Protein AF-0000000085033365 (afdb_homodimer)

Radius of gyration: 19.18 Å; Cα contacts (8 Å, |Δi|>4): 500; chains: 2; bounding box: 42×56×44 Å

pLDDT: mean 98.03, std 1.56, range [86.94, 98.94]

InterPro domains:
  IPR002716 PIN domain [PF01850] (2-136)
  IPR022907 VapC family [MF_00265] (2-142)
  IPR029060 PIN-like domain superfamily [SSF88723] (1-142)

Foldseek 3Di:
DEEEALQQLLLCLFPDPNVVVSVVQLVCLVVVNAAYEYEPVSLVVSLVVLQVCQVVVRHPDHSVVSSVVSVVSQVVSVVVVRYYYQYPDDQLQVQLVVLCVVVVDDSSLSSSLSSCVVVVHQEYEEQDPVSCVSSVVVVHHYDHD/DEEEALQQLLLCLFPDPNVVVSVVQLVCLVVVNAAYEYEPVSLVVSLVVLQVCQVVVRHPDHSVVSSVVSVVSQVVSVVVVRYYYQYPDDQLQVQLVVLCVVVVDDSSLSSSLSSCVVVVHQEYEECDPVSCVSSVVVVHHYDHD

Nearest PDB structures (foldseek):
  7vwo-assembly3_I  TM=7.834E-01  e=1.488E-05  Mycobacterium tuberculosis H37Rv
  8wmm-assembly1_G  TM=7.104E-01  e=4.258E-04  Chryseobacterium
  7by2-assembly1_B-2  TM=7.412E-01  e=2.020E-03  Klebsiella pneumoniae
  7fgq-assembly1_A-2  TM=2.843E-01  e=2.033E-01  Brugia malayi
  7vwo-assembly3_I  TM=7.839E-01  e=1.224E-05  Mycobacterium tuberculosis H37Rv

Solvent-accessible surface area (backbone atoms only — not comparable to full-atom values): 14591 Å² total; per-residue (Å²): 78,38,24,35,38,38,66,35,52,42,26,63,76,37,89,53,88,45,14,70,60,40,44,51,52,53,50,32,19,74,70,66,76,35,37,39,31,33,41,54,65,34,54,37,43,28,41,25,49,41,38,54,35,29,77,70,64,61,39,94,54,54,34,69,58,51,41,50,52,49,55,50,50,53,52,50,34,35,74,70,68,22,34,47,72,40,67,71,43,71,70,37,46,54,47,10,42,51,43,10,67,72,68,71,31,56,27,75,59,19,38,49,47,26,46,32,58,72,68,62,40,62,30,41,31,28,57,47,69,69,56,41,54,57,34,43,75,74,72,42,48,62,44,82,72,76,37,24,35,36,39,66,34,53,41,25,64,77,36,89,51,91,45,15,70,61,40,44,50,51,52,51,33,20,73,71,65,78,36,37,40,29,34,41,54,65,33,55,36,44,30,42,26,51,42,37,53,35,27,77,70,64,62,39,95,55,54,34,69,58,50,42,50,52,48,56,50,50,52,51,52,34,34,74,71,69,24,33,45,71,40,67,72,45,71,70,38,45,52,46,11,44,50,43,11,69,73,68,71,30,56,27,74,61,19,36,51,45,26,44,32,58,72,69,62,40,63,30,41,32,27,57,46,67,68,58,40,54,55,33,41,75,72,71,42,48,61,45,82,70

Structure (mmCIF, N/CA/C/O backbone):
data_AF-0000000085033365-model_v1
#
loop_
_entity.id
_entity.type
_entity.pdbx_description
1 polymer 'Ribonuclease VapC'
#
loop_
_atom_site.group_PDB
_atom_site.id
_atom_site.type_symbol
_atom_site.label_atom_id
_atom_site.label_alt_id
_atom_site.label_comp_id
_atom_site.label_asym_id
_atom_site.label_entity_id
_atom_site.label_seq_id
_atom_site.pdbx_PDB_ins_code
_atom_site.Cartn_x
_atom_site.Cartn_y
_atom_site.Cartn_z
_atom_site.occupancy
_atom_site.B_iso_or_equiv
_atom_site.auth_seq_id
_atom_site.auth_comp_id
_atom_site.auth_asym_id
_atom_site.auth_atom_id
_atom_site.pdbx_PDB_model_num
ATOM 1 N N . MET A 1 1 ? 13.625 -19.5 -2.182 1 97.19 1 MET A N 1
ATOM 2 C CA . MET A 1 1 ? 12.383 -18.766 -2.025 1 97.19 1 MET A CA 1
ATOM 3 C C . MET A 1 1 ? 12.18 -17.781 -3.176 1 97.19 1 MET A C 1
ATOM 5 O O . MET A 1 1 ? 13.125 -17.094 -3.578 1 97.19 1 MET A O 1
ATOM 9 N N . ILE A 1 2 ? 11.016 -17.844 -3.725 1 98.69 2 ILE A N 1
ATOM 10 C CA . ILE A 1 2 ? 10.664 -16.984 -4.859 1 98.69 2 ILE A CA 1
ATOM 11 C C . ILE A 1 2 ? 9.742 -15.859 -4.395 1 98.69 2 ILE A C 1
ATOM 13 O O . ILE A 1 2 ? 8.82 -16.094 -3.607 1 98.69 2 ILE A O 1
ATOM 17 N N . TYR A 1 3 ? 10.039 -14.703 -4.863 1 98.94 3 TYR A N 1
ATOM 18 C CA . TYR A 1 3 ? 9.203 -13.555 -4.527 1 98.94 3 TYR A CA 1
ATOM 19 C C . TYR A 1 3 ? 8.391 -13.109 -5.734 1 98.94 3 TYR A C 1
ATOM 21 O O . TYR A 1 3 ? 8.93 -12.906 -6.82 1 98.94 3 TYR A O 1
ATOM 29 N N . LEU A 1 4 ? 7.105 -12.969 -5.562 1 98.94 4 LEU A N 1
ATOM 30 C CA . LEU A 1 4 ? 6.195 -12.484 -6.59 1 98.94 4 LEU A CA 1
ATOM 31 C C . LEU A 1 4 ? 5.738 -11.055 -6.285 1 98.94 4 LEU A C 1
ATOM 33 O O . LEU A 1 4 ? 5.109 -10.812 -5.258 1 98.94 4 LEU A O 1
ATOM 37 N N . ASP A 1 5 ? 6.051 -10.125 -7.191 1 98.81 5 ASP A N 1
ATOM 38 C CA . ASP A 1 5 ? 5.387 -8.836 -7.031 1 98.81 5 ASP A CA 1
ATOM 39 C C . ASP A 1 5 ? 3.92 -8.914 -7.441 1 98.81 5 ASP A C 1
ATOM 41 O O . ASP A 1 5 ? 3.41 -10 -7.73 1 98.81 5 ASP A O 1
ATOM 45 N N . THR A 1 6 ? 3.195 -7.852 -7.445 1 98.75 6 THR A N 1
ATOM 46 C CA . THR A 1 6 ? 1.759 -7.848 -7.703 1 98.75 6 THR A CA 1
ATOM 47 C C . THR A 1 6 ? 1.46 -8.359 -9.109 1 98.75 6 THR A C 1
ATOM 49 O O . THR A 1 6 ? 0.55 -9.164 -9.305 1 98.75 6 THR A O 1
ATOM 52 N N . SER A 1 7 ? 2.26 -7.848 -10.078 1 98.38 7 SER A N 1
ATOM 53 C CA . SER A 1 7 ? 2.004 -8.211 -11.469 1 98.38 7 SER A CA 1
ATOM 54 C C . SER A 1 7 ? 2.156 -9.711 -11.6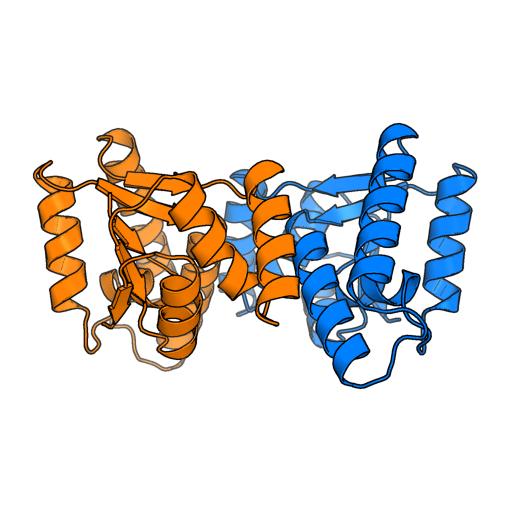95 1 98.38 7 SER A C 1
ATOM 56 O O . SER A 1 7 ? 1.417 -10.305 -12.477 1 98.38 7 SER A O 1
ATOM 58 N N . ALA A 1 8 ? 3.135 -10.32 -11.031 1 98.75 8 ALA A N 1
ATOM 59 C CA . ALA A 1 8 ? 3.324 -11.766 -11.125 1 98.75 8 ALA A CA 1
ATOM 60 C C . ALA A 1 8 ? 2.232 -12.516 -10.367 1 98.75 8 ALA A C 1
ATOM 62 O O . ALA A 1 8 ? 1.684 -13.5 -10.867 1 98.75 8 ALA A O 1
ATOM 63 N N . LEU A 1 9 ? 1.904 -12.086 -9.188 1 98.88 9 LEU A N 1
ATOM 64 C CA . LEU A 1 9 ? 0.904 -12.75 -8.359 1 98.88 9 LEU A CA 1
ATOM 65 C C . LEU A 1 9 ? -0.444 -12.805 -9.07 1 98.88 9 LEU A C 1
ATOM 67 O O . LEU A 1 9 ? -1.118 -13.836 -9.047 1 98.88 9 LEU A O 1
ATOM 71 N N . VAL A 1 10 ? -0.86 -11.727 -9.711 1 98.44 10 VAL A N 1
ATOM 72 C CA . VAL A 1 10 ? -2.156 -11.594 -10.367 1 98.44 10 VAL A CA 1
ATOM 73 C C . VAL A 1 10 ? -2.283 -12.633 -11.477 1 98.44 10 VAL A C 1
ATOM 75 O O . VAL A 1 10 ? -3.375 -13.148 -11.734 1 98.44 10 VAL A O 1
ATOM 78 N N . LYS A 1 11 ? -1.162 -13.047 -12.078 1 97.88 11 LYS A N 1
ATOM 79 C CA . LYS A 1 11 ? -1.164 -13.984 -13.203 1 97.88 11 LYS A CA 1
ATOM 80 C C . LYS A 1 11 ? -1.652 -15.367 -12.758 1 97.88 11 LYS A C 1
ATOM 82 O O . LYS A 1 11 ? -2.043 -16.188 -13.594 1 97.88 11 L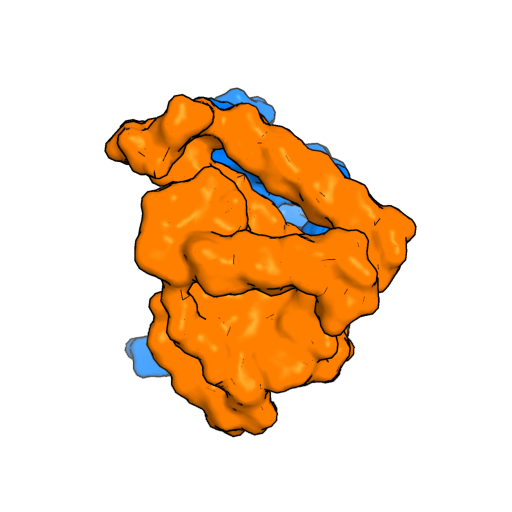YS A O 1
ATOM 87 N N . ARG A 1 12 ? -1.603 -15.625 -11.484 1 98.19 12 ARG A N 1
ATOM 88 C CA . ARG A 1 12 ? -2.125 -16.891 -10.953 1 98.19 12 ARG A CA 1
ATOM 89 C C . ARG A 1 12 ? -3.639 -16.969 -11.125 1 98.19 12 ARG A C 1
ATOM 91 O O . ARG A 1 12 ? -4.195 -18.047 -11.266 1 98.19 12 ARG A O 1
ATOM 98 N N . TYR A 1 13 ? -4.281 -15.773 -11.242 1 97.38 13 TYR A N 1
ATOM 99 C CA . TYR A 1 13 ? -5.734 -15.742 -11.133 1 97.38 13 TYR A CA 1
ATOM 100 C C . TYR A 1 13 ? -6.371 -15.141 -12.375 1 97.38 13 TYR A C 1
ATOM 102 O O . TYR A 1 13 ? -7.59 -14.961 -12.438 1 97.38 13 TYR A O 1
ATOM 110 N N . VAL A 1 14 ? -5.617 -14.773 -13.328 1 95.44 14 VAL A N 1
ATOM 111 C CA . VAL A 1 14 ? -6.066 -14.273 -14.625 1 95.44 14 VAL A CA 1
ATOM 112 C C . VAL A 1 14 ? -5.277 -14.961 -15.742 1 95.44 14 VAL A C 1
ATOM 114 O O . VAL A 1 14 ? -4.074 -15.18 -15.609 1 95.44 14 VAL A O 1
ATOM 117 N N . GLU A 1 15 ? -5.906 -15.242 -16.844 1 94.56 15 GLU A N 1
ATOM 118 C CA . GLU A 1 15 ? -5.207 -15.812 -18 1 94.56 15 GLU A CA 1
ATOM 119 C C . GLU A 1 15 ? -4.574 -14.719 -18.859 1 94.56 15 GLU A C 1
ATOM 121 O O . GLU A 1 15 ? -5.281 -13.945 -19.516 1 94.56 15 GLU A O 1
ATOM 126 N N . GLU A 1 16 ? -3.34 -14.664 -18.844 1 95.75 16 GLU A N 1
ATOM 127 C CA . GLU A 1 16 ? -2.549 -13.719 -19.625 1 95.75 16 GLU A CA 1
ATOM 128 C C . GLU A 1 16 ? -1.128 -14.234 -19.844 1 95.75 16 GLU A C 1
ATOM 130 O O . GLU A 1 16 ? -0.756 -15.281 -19.312 1 95.75 16 GLU A O 1
ATOM 135 N N . PRO A 1 17 ? -0.375 -13.664 -20.75 1 96.69 17 PRO A N 1
ATOM 136 C CA . PRO A 1 17 ? 1.003 -14.125 -20.938 1 96.69 17 PRO A CA 1
ATOM 137 C C . PRO A 1 17 ? 1.774 -14.227 -19.625 1 96.69 17 PRO A C 1
ATOM 139 O O . PRO A 1 17 ? 1.787 -13.273 -18.828 1 96.69 17 PRO A O 1
ATOM 142 N N . GLY A 1 18 ? 2.383 -15.32 -19.281 1 97.56 18 GLY A N 1
ATOM 143 C CA . GLY A 1 18 ? 3.135 -15.57 -18.062 1 97.56 18 GLY A CA 1
ATOM 144 C C . GLY A 1 18 ? 2.359 -16.359 -17.031 1 97.56 18 GLY A C 1
ATOM 145 O O . GLY A 1 18 ? 2.93 -16.828 -16.047 1 97.56 18 GLY A O 1
ATOM 146 N N . SER A 1 19 ? 1.069 -16.547 -17.234 1 97.75 19 SER A N 1
ATOM 147 C CA . SER A 1 19 ? 0.226 -17.266 -16.281 1 97.75 19 SER A CA 1
ATOM 148 C C . SER A 1 19 ? 0.676 -18.703 -16.109 1 97.75 19 SER A C 1
ATOM 150 O O . SER A 1 19 ? 0.689 -19.234 -14.992 1 97.75 19 SER A O 1
ATOM 152 N N . ALA A 1 20 ? 1.06 -19.375 -17.203 1 98 20 ALA A N 1
ATOM 153 C CA . ALA A 1 20 ? 1.493 -20.766 -17.141 1 98 20 ALA A CA 1
ATOM 154 C C . ALA A 1 20 ? 2.729 -20.922 -16.266 1 98 20 ALA A C 1
ATOM 156 O O . ALA A 1 20 ? 2.861 -21.906 -15.539 1 98 20 ALA A O 1
ATOM 157 N N . GLU A 1 21 ? 3.58 -19.938 -16.375 1 98.12 21 GLU A N 1
ATOM 158 C CA . GLU A 1 21 ? 4.789 -19.953 -15.562 1 98.12 21 GLU A CA 1
ATOM 159 C C . GLU A 1 21 ? 4.457 -19.812 -14.078 1 98.12 21 GLU A C 1
ATOM 161 O O . GLU A 1 21 ? 5.012 -20.531 -13.242 1 98.12 21 GLU A O 1
ATOM 166 N N . VAL A 1 22 ? 3.582 -18.953 -13.75 1 98.69 22 VAL A N 1
ATOM 167 C CA . VAL A 1 22 ? 3.193 -18.734 -12.359 1 98.69 22 VAL A CA 1
ATOM 168 C C . VAL A 1 22 ? 2.441 -19.953 -11.836 1 98.69 22 VAL A C 1
ATOM 170 O O . VAL A 1 22 ? 2.623 -20.344 -10.688 1 98.69 22 VAL A O 1
ATOM 173 N N . ASP A 1 23 ? 1.633 -20.547 -12.711 1 98.62 23 ASP A N 1
ATOM 174 C CA . ASP A 1 23 ? 0.931 -21.766 -12.32 1 98.62 23 ASP A CA 1
ATOM 175 C C . ASP A 1 23 ? 1.914 -22.859 -11.914 1 98.62 23 ASP A C 1
ATOM 177 O O . ASP A 1 23 ? 1.694 -23.562 -10.922 1 98.62 23 ASP A O 1
ATOM 181 N N . LYS A 1 24 ? 2.938 -22.984 -12.664 1 98.62 24 LYS A N 1
ATOM 182 C CA . LYS A 1 24 ? 3.949 -23.984 -12.352 1 98.62 24 LYS A CA 1
ATOM 183 C C . LYS A 1 24 ? 4.602 -23.703 -11 1 98.62 24 LYS A C 1
ATOM 185 O O . LYS A 1 24 ? 4.93 -24.641 -10.266 1 98.62 24 LYS A O 1
ATOM 190 N N . LEU A 1 25 ? 4.875 -22.422 -10.695 1 98.75 25 LEU A N 1
ATOM 191 C CA . LEU A 1 25 ? 5.449 -22.047 -9.406 1 98.75 25 LEU A CA 1
ATOM 192 C C . LEU A 1 25 ? 4.531 -22.469 -8.266 1 98.75 25 LEU A C 1
ATOM 194 O O . LEU A 1 25 ? 4.988 -23.031 -7.266 1 98.75 25 LEU A O 1
ATOM 198 N N . PHE A 1 26 ? 3.25 -22.203 -8.375 1 98.81 26 PHE A N 1
ATOM 199 C CA . PHE A 1 26 ? 2.293 -22.562 -7.332 1 98.81 26 PHE A CA 1
ATOM 200 C C . PHE A 1 26 ? 2.172 -24.078 -7.203 1 98.81 26 PHE A C 1
ATOM 202 O O . PHE A 1 26 ? 2.037 -24.609 -6.094 1 98.81 26 PHE A O 1
ATOM 209 N N . GLU A 1 27 ? 2.211 -24.75 -8.383 1 98.62 27 GLU A N 1
ATOM 210 C CA . GLU A 1 27 ? 2.215 -26.203 -8.336 1 98.62 27 GLU A CA 1
ATOM 211 C C . GLU A 1 27 ? 3.424 -26.734 -7.562 1 98.62 27 GLU A C 1
ATOM 213 O O . GLU A 1 27 ? 3.301 -27.656 -6.758 1 98.62 27 GLU A O 1
ATOM 218 N N . SER A 1 28 ? 4.512 -26.203 -7.887 1 98.56 28 SER A N 1
ATOM 219 C CA . SER A 1 28 ? 5.73 -26.578 -7.18 1 98.56 28 SER A CA 1
ATOM 220 C C . SER A 1 28 ? 5.609 -26.297 -5.684 1 98.56 28 SER A C 1
ATOM 222 O O . SER A 1 28 ? 6.113 -27.062 -4.859 1 98.56 28 SER A O 1
ATOM 224 N N . ALA A 1 29 ? 5.012 -25.172 -5.309 1 98.69 29 ALA A N 1
ATOM 225 C CA . ALA A 1 29 ? 4.793 -24.844 -3.9 1 98.69 29 ALA A CA 1
ATOM 226 C C . ALA A 1 29 ? 3.898 -25.875 -3.229 1 98.69 29 ALA A C 1
ATOM 228 O O . ALA A 1 29 ? 4.172 -26.297 -2.104 1 98.69 29 ALA A O 1
ATOM 229 N N . TYR A 1 30 ? 2.885 -26.266 -3.947 1 98.38 30 TYR A N 1
ATOM 230 C CA . TYR A 1 30 ? 1.979 -27.281 -3.404 1 98.38 30 TYR A CA 1
ATOM 231 C C . TYR A 1 30 ? 2.701 -28.609 -3.201 1 98.38 30 TYR A C 1
ATOM 233 O O . TYR A 1 30 ? 2.4 -29.344 -2.26 1 98.38 30 T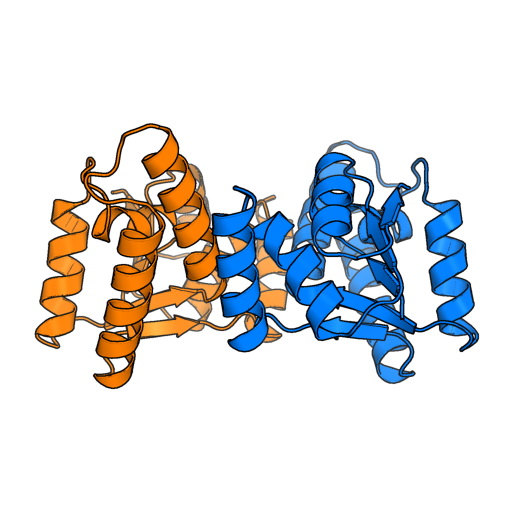YR A O 1
ATOM 241 N N . ARG A 1 31 ? 3.619 -28.859 -4.02 1 97.75 31 ARG A N 1
ATOM 242 C CA . ARG A 1 31 ? 4.363 -30.109 -3.938 1 97.75 31 ARG A CA 1
ATOM 243 C C . ARG A 1 31 ? 5.48 -30.016 -2.906 1 97.75 31 ARG A C 1
ATOM 245 O O . ARG A 1 31 ? 6.141 -31.016 -2.604 1 97.75 31 ARG A O 1
ATOM 252 N N . GLY A 1 32 ? 5.715 -28.859 -2.428 1 97.56 32 GLY A N 1
ATOM 253 C CA . GLY A 1 32 ? 6.723 -28.672 -1.399 1 97.56 32 GLY A CA 1
ATOM 254 C C . GLY A 1 32 ? 8.117 -28.453 -1.962 1 97.56 32 GLY A C 1
ATOM 255 O O . GLY A 1 32 ? 9.094 -28.406 -1.213 1 97.56 32 GLY A O 1
ATOM 256 N N . SER A 1 33 ? 8.203 -28.234 -3.236 1 97.44 33 SER A N 1
ATOM 257 C CA . SER A 1 33 ? 9.516 -28.125 -3.871 1 97.44 33 SER A CA 1
ATOM 258 C C . SER A 1 33 ? 9.922 -26.672 -4.082 1 97.44 33 SER A C 1
ATOM 260 O O . SER A 1 33 ? 11.008 -26.391 -4.59 1 97.44 33 SER A O 1
ATOM 262 N N . ALA A 1 34 ? 9.039 -25.75 -3.734 1 97.69 34 ALA A N 1
ATOM 263 C CA . ALA A 1 34 ? 9.336 -24.328 -3.787 1 97.69 34 ALA A CA 1
ATOM 264 C C . ALA A 1 34 ? 8.617 -23.562 -2.674 1 97.69 34 ALA A C 1
ATOM 266 O O . ALA A 1 34 ? 7.551 -23.984 -2.221 1 97.69 34 ALA A O 1
ATOM 267 N N . VAL A 1 35 ? 9.234 -22.531 -2.197 1 98.62 35 VAL A N 1
ATOM 268 C CA . VAL A 1 35 ? 8.57 -21.594 -1.293 1 98.62 35 VAL A CA 1
ATOM 269 C C . VAL A 1 35 ? 8.367 -20.25 -1.993 1 98.62 35 VAL A C 1
ATOM 271 O O . VAL A 1 35 ? 9.32 -19.688 -2.537 1 98.62 35 VAL A O 1
ATOM 274 N N . LEU A 1 36 ? 7.148 -19.812 -2.033 1 98.88 36 LEU A N 1
ATOM 275 C CA . LEU A 1 36 ? 6.801 -18.531 -2.635 1 98.88 36 LEU A CA 1
ATOM 276 C C . LEU A 1 36 ? 6.621 -17.453 -1.566 1 98.88 36 LEU A C 1
ATOM 278 O O . LEU A 1 36 ? 6.453 -17.766 -0.386 1 98.88 36 LEU A O 1
ATOM 282 N N . SER A 1 37 ? 6.711 -16.219 -1.973 1 98.94 37 SER A N 1
ATOM 283 C CA . SER A 1 37 ? 6.5 -15.117 -1.048 1 98.94 37 SER A CA 1
ATOM 284 C C . SER A 1 37 ? 5.969 -13.883 -1.774 1 98.94 37 SER A C 1
ATOM 286 O O . SER A 1 37 ? 6.121 -13.766 -2.992 1 98.94 37 SER A O 1
ATOM 288 N N . THR A 1 38 ? 5.316 -13.07 -1.114 1 98.94 38 THR A N 1
ATOM 289 C CA . THR A 1 38 ? 4.867 -11.75 -1.548 1 98.94 38 THR A CA 1
ATOM 290 C C . THR A 1 38 ? 4.707 -10.82 -0.353 1 98.94 38 THR A C 1
ATOM 292 O O . THR A 1 38 ? 4.836 -11.242 0.797 1 98.94 38 THR A O 1
ATOM 295 N N . SER A 1 39 ? 4.559 -9.578 -0.604 1 98.88 39 SER A N 1
ATOM 296 C CA . SER A 1 39 ? 4.297 -8.641 0.48 1 98.88 39 SER A CA 1
ATOM 297 C C . SER A 1 39 ? 2.809 -8.578 0.812 1 98.88 39 SER A C 1
ATOM 299 O O . SER A 1 39 ? 1.963 -8.781 -0.062 1 98.88 39 SER A O 1
ATOM 301 N N . ILE A 1 40 ? 2.479 -8.266 2.051 1 98.88 40 ILE A N 1
ATOM 302 C CA . ILE A 1 40 ? 1.092 -8.07 2.457 1 98.88 40 ILE A CA 1
ATOM 303 C C . ILE A 1 40 ? 0.457 -6.969 1.607 1 98.88 40 ILE A C 1
ATOM 305 O O . ILE A 1 40 ? -0.728 -7.039 1.273 1 98.88 40 ILE A O 1
ATOM 309 N N . TYR A 1 41 ? 1.184 -5.98 1.179 1 98.88 41 TYR A N 1
ATOM 310 C CA . TYR A 1 41 ? 0.697 -4.906 0.32 1 98.88 41 TYR A CA 1
ATOM 311 C C . TYR A 1 41 ? 0.284 -5.445 -1.045 1 98.88 41 TYR A C 1
ATOM 313 O O . TYR A 1 41 ? -0.72 -5.008 -1.612 1 98.88 41 TYR A O 1
ATOM 321 N N . ASN A 1 42 ? 1.075 -6.379 -1.585 1 98.88 42 ASN A N 1
ATOM 322 C CA . ASN A 1 42 ? 0.808 -6.926 -2.91 1 98.88 42 ASN A CA 1
ATOM 323 C C . ASN A 1 42 ? -0.535 -7.648 -2.959 1 98.88 42 ASN A C 1
ATOM 325 O O . ASN A 1 42 ? -1.197 -7.668 -3.998 1 98.88 42 ASN A O 1
ATOM 329 N N . ILE A 1 43 ? -0.945 -8.195 -1.823 1 98.94 43 ILE A N 1
ATOM 330 C CA . ILE A 1 43 ? -2.219 -8.898 -1.764 1 98.94 43 ILE A CA 1
ATOM 331 C C . ILE A 1 43 ? -3.365 -7.918 -2.006 1 98.94 43 ILE A C 1
ATOM 333 O O . ILE A 1 43 ? -4.273 -8.195 -2.793 1 98.94 43 ILE A O 1
ATOM 337 N N . GLY A 1 44 ? -3.338 -6.793 -1.326 1 98.88 44 GLY A N 1
ATOM 338 C CA . GLY A 1 44 ? -4.336 -5.762 -1.562 1 98.88 44 GLY A CA 1
ATOM 339 C C . GLY A 1 44 ? -4.301 -5.215 -2.977 1 98.88 44 GLY A C 1
ATOM 340 O O . GLY A 1 44 ? -5.348 -5.035 -3.604 1 98.88 44 GLY A O 1
ATOM 341 N N . GLU A 1 45 ? -3.074 -4.98 -3.453 1 98.81 45 GLU A N 1
ATOM 342 C CA . GLU A 1 45 ? -2.928 -4.488 -4.82 1 98.81 45 GLU A CA 1
ATOM 343 C C . GLU A 1 45 ? -3.475 -5.492 -5.832 1 98.81 45 GLU A C 1
ATOM 345 O O . GLU A 1 45 ? -4.023 -5.105 -6.863 1 98.81 45 GLU A O 1
ATOM 350 N N . ALA A 1 46 ? -3.232 -6.742 -5.59 1 98.81 46 ALA A N 1
ATOM 351 C CA . ALA A 1 46 ? -3.75 -7.781 -6.477 1 98.81 46 ALA A CA 1
ATOM 352 C C . ALA A 1 46 ? -5.273 -7.77 -6.504 1 98.81 46 ALA A C 1
ATOM 354 O O . ALA A 1 46 ? -5.883 -7.961 -7.562 1 98.81 46 ALA A O 1
ATOM 355 N N . ALA A 1 47 ? -5.918 -7.484 -5.355 1 98.81 47 ALA A N 1
ATOM 356 C CA . ALA A 1 47 ? -7.375 -7.398 -5.309 1 98.81 47 ALA A CA 1
ATOM 357 C C . ALA A 1 47 ? -7.891 -6.27 -6.199 1 98.81 47 ALA A C 1
ATOM 359 O O . ALA A 1 47 ? -8.867 -6.445 -6.93 1 98.81 47 ALA A O 1
ATOM 360 N N . SER A 1 48 ? -7.238 -5.133 -6.121 1 98.62 48 SER A N 1
ATOM 361 C CA . SER A 1 48 ? -7.641 -4.004 -6.961 1 98.62 48 SER A CA 1
ATOM 362 C C . SER A 1 48 ? -7.406 -4.301 -8.438 1 98.62 48 SER A C 1
ATOM 364 O O . SER A 1 48 ? -8.195 -3.898 -9.289 1 98.62 48 SER A O 1
ATOM 366 N N . ALA A 1 49 ? -6.285 -4.949 -8.758 1 98.38 49 ALA A N 1
ATOM 367 C CA . ALA A 1 49 ? -6 -5.324 -10.141 1 98.38 49 ALA A CA 1
ATOM 368 C C . ALA A 1 49 ? -7.051 -6.293 -10.672 1 98.38 49 ALA A C 1
ATOM 370 O O . ALA A 1 49 ? -7.5 -6.164 -11.812 1 98.38 49 ALA A O 1
ATOM 371 N N . LEU A 1 50 ? -7.422 -7.223 -9.891 1 98.44 50 LEU A N 1
ATOM 372 C CA . LEU A 1 50 ? -8.43 -8.195 -10.297 1 98.44 50 LEU A CA 1
ATOM 373 C C . LEU A 1 50 ? -9.789 -7.527 -10.492 1 98.44 50 LEU A C 1
ATOM 375 O O . LEU A 1 50 ? -10.523 -7.871 -11.422 1 98.44 50 LEU A O 1
ATOM 379 N N . ASP A 1 51 ? -10.125 -6.582 -9.648 1 98.56 51 ASP A N 1
ATOM 380 C CA . ASP A 1 51 ? -11.352 -5.809 -9.812 1 98.56 51 ASP A CA 1
ATOM 381 C C . ASP A 1 51 ? -11.359 -5.066 -11.148 1 98.56 51 ASP A C 1
ATOM 383 O O . ASP A 1 51 ? -12.359 -5.082 -11.867 1 98.56 51 ASP A O 1
ATOM 387 N N . LYS A 1 52 ? -10.219 -4.414 -11.422 1 98.06 52 LYS A N 1
ATOM 388 C CA . LYS A 1 52 ? -10.086 -3.67 -12.672 1 98.06 52 LYS A CA 1
ATOM 389 C C . LYS A 1 52 ? -10.242 -4.594 -13.875 1 98.06 52 LYS A C 1
ATOM 391 O O . LYS A 1 52 ? -10.938 -4.258 -14.836 1 98.06 52 LYS A O 1
ATOM 396 N N . LYS A 1 53 ? -9.609 -5.727 -13.828 1 97.56 53 LYS A N 1
ATOM 397 C CA . LYS A 1 53 ? -9.68 -6.688 -14.922 1 97.56 53 LYS A CA 1
ATOM 398 C C . LYS A 1 53 ? -11.094 -7.23 -15.094 1 97.56 53 LYS A C 1
ATOM 400 O O . LYS A 1 53 ? -11.562 -7.438 -16.219 1 97.56 53 LYS A O 1
ATOM 405 N N . ALA A 1 54 ? -11.734 -7.465 -13.992 1 97.19 54 ALA A N 1
ATOM 406 C CA . ALA A 1 54 ? -13.117 -7.93 -14.055 1 97.19 54 ALA A CA 1
ATOM 407 C C . ALA A 1 54 ? -14.016 -6.895 -14.734 1 97.19 54 ALA A C 1
ATOM 409 O O . ALA A 1 54 ? -14.844 -7.238 -15.578 1 97.19 54 ALA A O 1
ATOM 410 N N . ARG A 1 55 ? -13.891 -5.656 -14.398 1 96.31 55 ARG A N 1
ATOM 411 C CA . ARG A 1 55 ? -14.695 -4.574 -14.945 1 96.31 55 ARG A CA 1
ATOM 412 C C . ARG A 1 55 ? -14.438 -4.398 -16.438 1 96.31 55 ARG A C 1
ATOM 414 O O . ARG A 1 55 ? -15.305 -3.938 -17.172 1 96.31 55 ARG A O 1
ATOM 421 N N . ARG A 1 56 ? -13.242 -4.82 -16.828 1 96.19 56 ARG A N 1
ATOM 422 C CA . ARG A 1 56 ? -12.883 -4.73 -18.25 1 96.19 56 ARG A CA 1
ATOM 423 C C . ARG A 1 56 ? -13.281 -5.996 -19 1 96.19 56 ARG A C 1
ATOM 425 O O . ARG A 1 56 ? -13.008 -6.133 -20.188 1 96.19 56 ARG A O 1
ATOM 432 N N . GLY A 1 57 ? -13.797 -6.926 -18.297 1 94.56 57 GLY A N 1
ATOM 433 C CA . GLY A 1 57 ? -14.258 -8.156 -18.906 1 94.56 57 GLY A CA 1
ATOM 434 C C . GLY A 1 57 ? -13.141 -9.156 -19.156 1 94.56 57 GLY A C 1
ATOM 435 O O . GLY A 1 57 ? -13.273 -10.039 -20.016 1 94.56 57 GLY A O 1
ATOM 436 N N . GLU A 1 58 ? -12.062 -9.016 -18.375 1 94 58 GLU A N 1
ATOM 437 C CA . GLU A 1 58 ? -10.883 -9.836 -18.625 1 94 58 GLU A CA 1
ATOM 438 C C . GLU A 1 58 ? -10.852 -11.047 -17.703 1 94 58 GLU A C 1
ATOM 440 O O . GLU A 1 58 ? -9.945 -11.875 -17.766 1 94 58 GLU A O 1
ATOM 445 N N . LEU A 1 59 ? -11.781 -11.18 -16.844 1 94.44 59 LEU A N 1
ATOM 446 C CA . LEU A 1 59 ? -11.875 -12.328 -15.961 1 94.44 59 LEU A CA 1
ATOM 447 C C . LEU A 1 59 ? -13.07 -13.203 -16.328 1 94.44 59 LEU A C 1
ATOM 449 O O . LEU A 1 59 ? -14.133 -12.695 -16.703 1 94.44 59 LEU A O 1
ATOM 453 N N . THR A 1 60 ? -12.828 -14.422 -16.172 1 86.94 60 THR A N 1
ATOM 454 C CA . THR A 1 60 ? -13.922 -15.352 -16.391 1 86.94 60 THR A CA 1
ATOM 455 C C . THR A 1 60 ? -14.898 -15.32 -15.219 1 86.94 60 THR A C 1
ATOM 457 O O . THR A 1 60 ? -16.109 -15.492 -15.406 1 86.94 60 THR A O 1
ATOM 460 N N . ARG A 1 61 ? -14.211 -15.227 -14.117 1 88.25 61 ARG A N 1
ATOM 461 C CA . ARG A 1 61 ? -15.039 -15.133 -12.922 1 88.25 61 ARG A CA 1
ATOM 462 C C . ARG A 1 61 ? -15.125 -13.688 -12.43 1 88.25 61 ARG A C 1
ATOM 464 O O . ARG A 1 61 ? -14.336 -12.836 -12.836 1 88.25 61 ARG A O 1
ATOM 471 N N . GLY A 1 62 ? -16.078 -13.289 -11.703 1 93.69 62 GLY A N 1
ATOM 472 C CA . GLY A 1 62 ? -16.172 -11.969 -11.109 1 93.69 62 GLY A CA 1
ATOM 473 C C . GLY A 1 62 ? -15.031 -11.664 -10.148 1 93.69 62 GLY A C 1
ATOM 474 O O . GLY A 1 62 ? -14.336 -12.578 -9.703 1 93.69 62 GLY A O 1
ATOM 475 N N . ALA A 1 63 ? -14.789 -10.391 -9.891 1 96.81 63 ALA A N 1
ATOM 476 C CA . ALA A 1 63 ? -13.695 -9.922 -9.039 1 96.81 63 ALA A CA 1
ATOM 477 C C . ALA A 1 63 ? -13.789 -10.531 -7.641 1 96.81 63 ALA A C 1
ATOM 479 O O . ALA A 1 63 ? -12.781 -10.969 -7.078 1 96.81 63 ALA A O 1
ATOM 480 N N . GLU A 1 64 ? -14.969 -10.602 -7.059 1 97.62 64 GLU A N 1
ATOM 481 C CA . GLU A 1 64 ? -15.172 -11.109 -5.703 1 97.62 64 GLU A CA 1
ATOM 482 C C . GLU A 1 64 ? -14.719 -12.562 -5.586 1 97.62 64 GLU A C 1
ATOM 484 O O . GLU A 1 64 ? -14.047 -12.938 -4.621 1 97.62 64 GLU A O 1
ATOM 489 N N . ILE A 1 65 ? -15.094 -13.328 -6.543 1 97.44 65 ILE A N 1
ATOM 490 C CA . ILE A 1 65 ? -14.742 -14.742 -6.531 1 97.44 65 ILE A CA 1
ATOM 491 C C . ILE A 1 65 ? -13.234 -14.898 -6.715 1 97.44 65 ILE A C 1
ATOM 493 O O . ILE A 1 65 ? -12.594 -15.688 -6.012 1 97.44 65 ILE A O 1
ATOM 497 N N . ALA A 1 66 ? -12.664 -14.148 -7.68 1 97.94 66 ALA A N 1
ATOM 498 C CA . ALA A 1 66 ? -11.227 -14.219 -7.934 1 97.94 66 ALA A CA 1
ATOM 499 C C . ALA A 1 66 ? -10.43 -13.836 -6.691 1 97.94 66 ALA A C 1
ATOM 501 O O . ALA A 1 66 ? -9.438 -14.492 -6.355 1 97.94 66 ALA A O 1
ATOM 502 N N . VAL A 1 67 ? -10.859 -12.812 -5.992 1 98.75 67 VAL A N 1
ATOM 503 C CA . VAL A 1 67 ? -10.18 -12.328 -4.797 1 98.75 67 VAL A CA 1
ATOM 504 C C . VAL A 1 67 ? -10.32 -13.352 -3.67 1 98.75 67 VAL A C 1
ATOM 506 O O . VAL A 1 67 ? -9.367 -13.617 -2.938 1 98.75 67 VAL A O 1
ATOM 509 N N . LEU A 1 68 ? -11.469 -13.93 -3.549 1 98.19 68 LEU A N 1
ATOM 510 C CA . LEU A 1 68 ? -11.695 -14.961 -2.537 1 98.19 68 LEU A CA 1
ATOM 511 C C . LEU A 1 68 ? -10.789 -16.156 -2.779 1 98.19 68 LEU A C 1
ATOM 513 O O . LEU A 1 68 ? -10.219 -16.719 -1.837 1 98.19 68 LEU A O 1
ATOM 517 N N . LEU A 1 69 ? -10.719 -16.578 -3.98 1 97.94 69 LEU A N 1
ATOM 518 C CA . LEU A 1 69 ? -9.859 -17.703 -4.34 1 97.94 69 LEU A CA 1
ATOM 519 C C . LEU A 1 69 ? -8.398 -17.391 -4.016 1 97.94 69 LEU A C 1
ATOM 521 O O . LEU A 1 69 ? -7.68 -18.25 -3.502 1 97.94 69 LEU A O 1
ATOM 525 N N . MET A 1 70 ? -7.98 -16.188 -4.344 1 98.75 70 MET A N 1
ATOM 526 C CA . MET A 1 70 ? -6.617 -15.766 -4.035 1 98.75 70 MET A CA 1
ATOM 527 C C . MET A 1 70 ? -6.348 -15.844 -2.539 1 98.75 70 MET A C 1
ATOM 529 O O . MET A 1 70 ? -5.375 -16.469 -2.111 1 98.75 70 MET A O 1
ATOM 533 N N . LEU A 1 71 ? -7.215 -15.25 -1.733 1 98.81 71 LEU A N 1
ATOM 534 C CA . LEU A 1 71 ? -7.02 -15.203 -0.288 1 98.81 71 LEU A CA 1
ATOM 535 C C . LEU A 1 71 ? -7.008 -16.609 0.304 1 98.81 71 LEU A C 1
ATOM 537 O O . LEU A 1 71 ? -6.199 -16.906 1.184 1 98.81 71 LEU A O 1
ATOM 541 N N . ARG A 1 72 ? -7.84 -17.469 -0.207 1 98.62 72 ARG A N 1
ATOM 542 C CA . ARG A 1 72 ? -7.918 -18.844 0.286 1 98.62 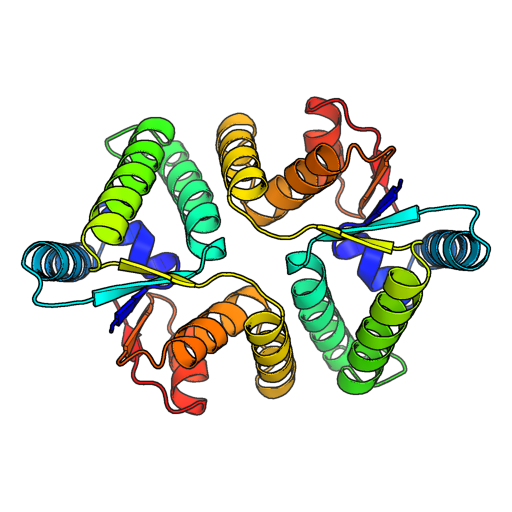72 ARG A CA 1
ATOM 543 C C . ARG A 1 72 ? -6.66 -19.625 -0.075 1 98.62 72 ARG A C 1
ATOM 545 O O . ARG A 1 72 ? -6.125 -20.359 0.752 1 98.62 72 ARG A O 1
ATOM 552 N N . GLU A 1 73 ? -6.273 -19.469 -1.279 1 98.81 73 GLU A N 1
ATOM 553 C CA . GLU A 1 73 ? -5.098 -20.203 -1.729 1 98.81 73 GLU A CA 1
ATOM 554 C C . GLU A 1 73 ? -3.844 -19.75 -0.985 1 98.81 73 GLU A C 1
ATOM 556 O O . GLU A 1 73 ? -3.035 -20.578 -0.561 1 98.81 73 GLU A O 1
ATOM 561 N N . LEU A 1 74 ? -3.66 -18.469 -0.812 1 98.75 74 LEU A N 1
ATOM 562 C CA . LEU A 1 74 ? -2.5 -17.953 -0.088 1 98.75 74 LEU A CA 1
ATOM 563 C C . LEU A 1 74 ? -2.518 -18.422 1.363 1 98.75 74 LEU A C 1
ATOM 565 O O . LEU A 1 74 ? -1.475 -18.766 1.917 1 98.75 74 LEU A O 1
ATOM 569 N N . LYS A 1 75 ? -3.664 -18.391 1.961 1 98.5 75 LYS A N 1
ATOM 570 C CA . LYS A 1 75 ? -3.807 -18.875 3.33 1 98.5 75 LYS A CA 1
ATOM 571 C C . LYS A 1 75 ? -3.422 -20.344 3.43 1 98.5 75 LYS A C 1
ATOM 573 O O . LYS A 1 75 ? -2.723 -20.75 4.359 1 98.5 75 LYS A O 1
ATOM 578 N N . THR A 1 76 ? -3.902 -21.141 2.5 1 98.62 76 THR A N 1
ATOM 579 C CA . THR A 1 76 ? -3.611 -22.578 2.484 1 98.62 76 THR A CA 1
ATOM 580 C C . THR A 1 76 ? -2.111 -22.812 2.361 1 98.62 76 THR A C 1
ATOM 582 O O . THR A 1 76 ? -1.536 -23.594 3.135 1 98.62 76 THR A O 1
ATOM 585 N N . LEU A 1 77 ? -1.492 -22.172 1.433 1 98.81 77 LEU A N 1
ATOM 586 C CA . LEU A 1 77 ? -0.068 -22.375 1.195 1 98.81 77 LEU A CA 1
ATOM 587 C C . LEU A 1 77 ? 0.761 -21.859 2.365 1 98.81 77 LEU A C 1
ATOM 589 O O . LEU A 1 77 ? 1.81 -22.422 2.688 1 98.81 77 LEU A O 1
ATOM 593 N N . THR A 1 78 ? 0.32 -20.781 3.021 1 98.69 78 THR A N 1
ATOM 594 C CA . THR A 1 78 ? 0.991 -20.281 4.219 1 98.69 78 THR A CA 1
ATOM 595 C C . THR A 1 78 ? 0.928 -21.312 5.34 1 98.69 78 THR A C 1
ATOM 597 O O . THR A 1 78 ? 1.914 -21.531 6.047 1 98.69 78 THR A O 1
ATOM 600 N N . ARG A 1 79 ? -0.188 -21.969 5.484 1 98.19 79 ARG A N 1
ATOM 601 C CA . ARG A 1 79 ? -0.372 -22.984 6.512 1 98.19 79 ARG A CA 1
ATOM 602 C C . ARG A 1 79 ? 0.52 -24.188 6.25 1 98.19 79 ARG A C 1
ATOM 604 O O . ARG A 1 79 ? 1.008 -24.828 7.188 1 98.19 79 ARG A O 1
ATOM 611 N N . LEU A 1 80 ? 0.714 -24.406 5.008 1 97.88 80 LEU A N 1
ATOM 612 C CA . LEU A 1 80 ? 1.552 -25.531 4.613 1 97.88 80 LEU A CA 1
ATOM 613 C C . LEU A 1 80 ? 3.031 -25.188 4.77 1 97.88 80 LEU A C 1
ATOM 615 O O . LEU A 1 80 ? 3.887 -26.062 4.688 1 97.88 80 LEU A O 1
ATOM 619 N N . GLY A 1 81 ? 3.346 -23.938 4.961 1 98.06 81 GLY A N 1
ATOM 620 C CA . GLY A 1 81 ? 4.723 -23.5 5.125 1 98.06 81 GLY A CA 1
ATOM 621 C C . GLY A 1 81 ? 5.426 -23.234 3.805 1 98.06 81 GLY A C 1
ATOM 622 O O . GLY A 1 81 ? 6.648 -23.078 3.766 1 98.06 81 GLY A O 1
ATOM 623 N N . ASN A 1 82 ? 4.617 -23.188 2.705 1 98.5 82 ASN A N 1
ATOM 624 C CA . ASN A 1 82 ? 5.199 -23.047 1.374 1 98.5 82 ASN A CA 1
ATOM 625 C C . ASN A 1 82 ? 4.902 -21.688 0.765 1 98.5 82 ASN A C 1
ATOM 627 O O . ASN A 1 82 ? 5.062 -21.484 -0.441 1 98.5 82 ASN A O 1
ATOM 631 N N . PHE A 1 83 ? 4.43 -20.781 1.596 1 98.75 83 PHE A N 1
ATOM 632 C CA . PHE A 1 83 ? 4.176 -19.391 1.189 1 98.75 83 PHE A CA 1
ATOM 633 C C . PHE A 1 83 ? 4.414 -18.438 2.35 1 98.75 83 PHE A C 1
ATOM 635 O O . PHE A 1 83 ? 3.893 -18.641 3.449 1 98.75 83 PHE A O 1
ATOM 642 N N . ALA A 1 84 ? 5.195 -17.406 2.123 1 98.69 84 ALA A N 1
ATOM 643 C CA . ALA A 1 84 ? 5.477 -16.406 3.146 1 98.69 84 ALA A CA 1
ATOM 644 C C . ALA A 1 84 ? 4.918 -15.039 2.746 1 98.69 84 ALA A C 1
ATOM 646 O O . ALA A 1 84 ? 5.07 -14.609 1.6 1 98.69 84 ALA A O 1
ATOM 647 N N . ILE A 1 85 ? 4.246 -14.391 3.641 1 98.75 85 ILE A N 1
ATOM 648 C CA . ILE A 1 85 ? 3.76 -13.031 3.447 1 98.75 85 ILE A CA 1
ATOM 649 C C . ILE A 1 85 ? 4.645 -12.047 4.211 1 98.75 85 ILE A C 1
ATOM 651 O O . ILE A 1 85 ? 4.727 -12.102 5.441 1 98.75 85 ILE A O 1
ATOM 655 N N . VAL A 1 86 ? 5.352 -11.25 3.504 1 98.81 86 VAL A N 1
ATOM 656 C CA . VAL A 1 86 ? 6.262 -10.281 4.109 1 98.81 86 VAL A CA 1
ATOM 657 C C . VAL A 1 86 ? 5.465 -9.094 4.652 1 98.81 86 VAL A C 1
ATOM 659 O O . VAL A 1 86 ? 4.762 -8.422 3.898 1 98.81 86 VAL A O 1
ATOM 662 N N . PRO A 1 87 ? 5.52 -8.844 5.941 1 98.69 87 PRO A N 1
ATOM 663 C CA . PRO A 1 87 ? 4.812 -7.684 6.488 1 98.69 87 PRO A CA 1
ATOM 664 C C . PRO A 1 87 ? 5.477 -6.359 6.121 1 98.69 87 PRO A C 1
ATOM 666 O O . PRO A 1 87 ? 6.664 -6.332 5.789 1 98.69 87 PRO A O 1
ATOM 669 N N . LEU A 1 88 ? 4.621 -5.336 6.043 1 98.56 88 LEU A N 1
ATOM 670 C CA . LEU A 1 88 ? 5.184 -3.99 5.996 1 98.56 88 LEU A CA 1
ATOM 671 C C . LEU A 1 88 ? 5.473 -3.471 7.402 1 98.56 88 LEU A C 1
ATOM 673 O O . LEU A 1 88 ? 4.707 -2.67 7.941 1 98.56 88 LEU A O 1
ATOM 677 N N . GLY A 1 89 ? 6.609 -3.908 7.98 1 97.75 89 GLY A N 1
ATOM 678 C CA . GLY A 1 89 ? 7.082 -3.457 9.281 1 97.75 89 GLY A CA 1
ATOM 679 C C . GLY A 1 89 ? 8.18 -2.418 9.188 1 97.75 89 GLY A C 1
ATOM 680 O O . GLY A 1 89 ? 8.477 -1.911 8.102 1 97.75 89 GLY A O 1
ATOM 681 N N . GLY A 1 90 ? 8.711 -2.084 10.336 1 97.44 90 GLY A N 1
ATOM 682 C CA . GLY A 1 90 ? 9.711 -1.029 10.422 1 97.44 90 GLY A CA 1
ATOM 683 C C . GLY A 1 90 ? 10.93 -1.297 9.562 1 97.44 90 GLY A C 1
ATOM 684 O O . GLY A 1 90 ? 11.43 -0.396 8.883 1 97.44 90 GLY A O 1
ATOM 685 N N . ALA A 1 91 ? 11.438 -2.543 9.602 1 98.12 91 ALA A N 1
ATOM 686 C CA . ALA A 1 91 ? 12.648 -2.893 8.859 1 98.12 91 ALA A CA 1
ATOM 687 C C . ALA A 1 91 ? 12.422 -2.771 7.355 1 98.12 91 ALA A C 1
ATOM 689 O O . ALA A 1 91 ? 13.25 -2.203 6.645 1 98.12 91 ALA A O 1
ATOM 690 N N . VAL A 1 92 ? 11.328 -3.318 6.848 1 98.81 92 VAL A N 1
ATOM 691 C CA . VAL A 1 92 ? 11.016 -3.275 5.422 1 98.81 92 VAL A CA 1
ATOM 692 C C . VAL A 1 92 ? 10.734 -1.835 4.996 1 98.81 92 VAL A C 1
ATOM 694 O O . VAL A 1 92 ? 11.156 -1.407 3.92 1 98.81 92 VAL A O 1
ATOM 697 N N . LEU A 1 93 ? 10.047 -1.053 5.82 1 98.81 93 LEU A N 1
ATOM 698 C CA . LEU A 1 93 ? 9.789 0.354 5.531 1 98.81 93 LEU A CA 1
ATOM 699 C C . LEU A 1 93 ? 11.094 1.125 5.363 1 98.81 93 LEU A C 1
ATOM 701 O O . LEU A 1 93 ? 11.273 1.84 4.375 1 98.81 93 LEU A O 1
ATOM 705 N N . ARG A 1 94 ? 11.992 0.994 6.32 1 98.56 94 ARG A N 1
ATOM 706 C CA . ARG A 1 94 ? 13.242 1.742 6.297 1 98.56 94 ARG A CA 1
ATOM 707 C C . ARG A 1 94 ? 14.07 1.389 5.062 1 98.56 94 ARG A C 1
ATOM 709 O O . ARG A 1 94 ? 14.617 2.271 4.402 1 98.56 94 ARG A O 1
ATOM 716 N N . ARG A 1 95 ? 14.156 0.102 4.754 1 98.75 95 ARG A N 1
ATOM 717 C CA . ARG A 1 95 ? 14.891 -0.329 3.568 1 98.75 95 ARG A CA 1
ATOM 718 C C . ARG A 1 95 ? 14.234 0.195 2.297 1 98.75 95 ARG A C 1
ATOM 720 O O . ARG A 1 95 ? 14.922 0.606 1.358 1 98.75 95 ARG A O 1
ATOM 727 N N . SER A 1 96 ? 12.898 0.156 2.232 1 98.94 96 SER A N 1
ATOM 728 C CA . SER A 1 96 ? 12.172 0.657 1.071 1 98.94 96 SER A CA 1
ATOM 729 C C . SER A 1 96 ? 12.43 2.143 0.853 1 98.94 96 SER A C 1
ATOM 731 O O . SER A 1 96 ? 12.609 2.588 -0.283 1 98.94 96 SER A O 1
ATOM 733 N N . ILE A 1 97 ? 12.43 2.9 1.946 1 98.88 97 ILE A N 1
ATOM 734 C CA . ILE A 1 97 ? 12.688 4.332 1.851 1 98.88 97 ILE A CA 1
ATOM 735 C C . ILE A 1 97 ? 14.102 4.566 1.328 1 98.88 97 ILE A C 1
ATOM 737 O O . ILE A 1 97 ? 14.32 5.41 0.454 1 98.88 97 ILE A O 1
ATOM 741 N N . THR A 1 98 ? 15.062 3.803 1.837 1 98.69 98 THR A N 1
ATOM 742 C CA . THR A 1 98 ? 16.453 3.898 1.376 1 98.69 98 THR A CA 1
ATOM 743 C C . THR A 1 98 ? 16.531 3.635 -0.125 1 98.69 98 THR A C 1
ATOM 745 O O . THR A 1 98 ? 17.188 4.379 -0.854 1 98.69 98 THR A O 1
ATOM 748 N N . LEU A 1 99 ? 15.914 2.635 -0.604 1 98.75 99 LEU A N 1
ATOM 749 C CA . LEU A 1 99 ? 15.938 2.258 -2.014 1 98.75 99 LEU A CA 1
ATOM 750 C C . LEU A 1 99 ? 15.219 3.299 -2.865 1 98.75 99 LEU A C 1
ATOM 752 O O . LEU A 1 99 ? 15.617 3.559 -4.004 1 98.75 99 LEU A O 1
ATOM 756 N N . THR A 1 100 ? 14.078 3.867 -2.342 1 98.69 100 THR A N 1
ATOM 757 C CA . THR A 1 100 ? 13.344 4.934 -3.014 1 98.69 100 THR A CA 1
ATOM 758 C C . THR A 1 100 ? 14.266 6.117 -3.309 1 98.69 100 THR A C 1
ATOM 760 O O . THR A 1 100 ? 14.297 6.617 -4.434 1 98.69 100 THR A O 1
ATOM 763 N N . LEU A 1 101 ? 15.008 6.516 -2.33 1 98.19 101 LEU A N 1
ATOM 764 C CA . LEU A 1 101 ? 15.875 7.68 -2.469 1 98.19 101 LEU A CA 1
ATOM 765 C C . LEU A 1 101 ? 17.078 7.355 -3.344 1 98.19 101 LEU A C 1
ATOM 767 O O . LEU A 1 101 ? 17.516 8.188 -4.148 1 98.19 101 LEU A O 1
ATOM 771 N N . ARG A 1 102 ? 17.578 6.141 -3.184 1 97.31 102 ARG A N 1
ATOM 772 C CA . ARG A 1 102 ? 18.781 5.73 -3.895 1 97.31 102 ARG A CA 1
ATOM 773 C C . ARG A 1 102 ? 18.516 5.582 -5.387 1 97.31 102 ARG A C 1
ATOM 775 O O . ARG A 1 102 ? 19.328 5.992 -6.215 1 97.31 102 ARG A O 1
ATOM 782 N N . HIS A 1 103 ? 17.359 5.008 -5.777 1 97.44 103 HIS A N 1
ATOM 783 C CA . HIS A 1 103 ? 17.109 4.664 -7.168 1 97.44 103 HIS A CA 1
ATOM 784 C C . HIS A 1 103 ? 15.992 5.531 -7.754 1 97.44 103 HIS A C 1
ATOM 786 O O . HIS A 1 103 ? 15.586 5.332 -8.898 1 97.44 103 HIS A O 1
ATOM 792 N N . HIS A 1 104 ? 15.461 6.465 -6.965 1 97.38 104 HIS A N 1
ATOM 793 C CA . HIS A 1 104 ? 14.375 7.336 -7.398 1 97.38 104 HIS A CA 1
ATOM 794 C C . HIS A 1 104 ? 13.172 6.523 -7.863 1 97.38 104 HIS A C 1
ATOM 796 O O . HIS A 1 104 ? 12.641 6.754 -8.953 1 97.38 104 HIS A O 1
ATOM 802 N N . LEU A 1 105 ? 12.805 5.582 -6.988 1 97.88 105 LEU A N 1
ATOM 803 C CA . LEU A 1 105 ? 11.68 4.691 -7.266 1 97.88 105 LEU A CA 1
ATOM 804 C C . LEU A 1 105 ? 10.414 5.18 -6.57 1 97.88 105 LEU A C 1
ATOM 806 O O . LEU A 1 105 ? 10.484 5.793 -5.504 1 97.88 105 LEU A O 1
ATOM 810 N N . TYR A 1 106 ? 9.305 4.887 -7.211 1 97.75 106 TYR A N 1
ATOM 811 C CA . TYR A 1 106 ? 8.07 4.953 -6.438 1 97.75 106 TYR A CA 1
ATOM 812 C C . TYR A 1 106 ? 8.109 3.986 -5.262 1 97.75 106 TYR A C 1
ATOM 814 O O . TYR A 1 106 ? 8.633 2.877 -5.383 1 97.75 106 TYR A O 1
ATOM 822 N N . PHE A 1 107 ? 7.566 4.355 -4.156 1 98.62 107 PHE A N 1
ATOM 823 C CA . PHE A 1 107 ? 7.668 3.596 -2.916 1 98.62 107 PHE A CA 1
ATOM 824 C C . PHE A 1 107 ? 7.188 2.164 -3.115 1 98.62 107 PHE A C 1
ATOM 826 O O . PHE A 1 107 ? 7.82 1.219 -2.639 1 98.62 107 PHE A O 1
ATOM 833 N N . ALA A 1 108 ? 6.039 1.949 -3.822 1 9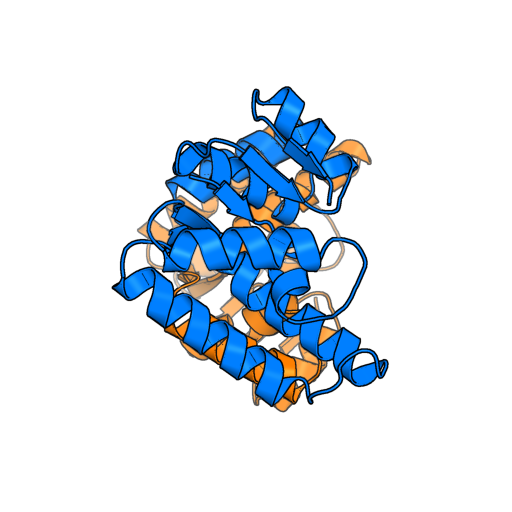8.25 108 ALA A N 1
ATOM 834 C CA . ALA A 1 108 ? 5.48 0.616 -4.039 1 98.25 108 ALA A CA 1
ATOM 835 C C . ALA A 1 108 ? 6.492 -0.295 -4.73 1 98.25 108 ALA A C 1
ATOM 837 O O . ALA A 1 108 ? 6.57 -1.488 -4.426 1 98.25 108 ALA A O 1
ATOM 838 N N . ASP A 1 109 ? 7.258 0.231 -5.688 1 98.44 109 ASP A N 1
ATOM 839 C CA . ASP A 1 109 ? 8.289 -0.54 -6.375 1 98.44 109 ASP A CA 1
ATOM 840 C C . ASP A 1 109 ? 9.453 -0.854 -5.438 1 98.44 109 ASP A C 1
ATOM 842 O O . ASP A 1 109 ? 9.961 -1.979 -5.418 1 98.44 109 ASP A O 1
ATOM 846 N N . ALA A 1 110 ? 9.93 0.155 -4.645 1 98.88 110 ALA A N 1
ATOM 847 C CA . ALA A 1 110 ? 10.992 -0.054 -3.664 1 98.88 110 ALA A CA 1
ATOM 848 C C . ALA A 1 110 ? 10.594 -1.118 -2.645 1 98.88 110 ALA A C 1
ATOM 850 O O . ALA A 1 110 ? 11.438 -1.89 -2.182 1 98.88 110 ALA A O 1
ATOM 851 N N . LEU A 1 111 ? 9.344 -1.13 -2.312 1 98.88 111 LEU A N 1
ATOM 852 C CA . LEU A 1 111 ? 8.805 -2.084 -1.349 1 98.88 111 LEU A CA 1
ATOM 853 C C . LEU A 1 111 ? 8.961 -3.514 -1.851 1 98.88 111 LEU A C 1
ATOM 855 O O . LEU A 1 111 ? 9.234 -4.426 -1.065 1 98.88 111 LEU A O 1
ATOM 859 N N . GLN A 1 112 ? 8.797 -3.748 -3.17 1 98.94 112 GLN A N 1
ATOM 860 C CA . GLN A 1 112 ? 8.992 -5.086 -3.723 1 98.94 112 GLN A CA 1
ATOM 861 C C . GLN A 1 112 ? 10.438 -5.551 -3.535 1 98.94 112 GLN A C 1
ATOM 863 O O . GLN A 1 112 ? 10.68 -6.68 -3.1 1 98.94 112 GLN A O 1
ATOM 868 N N . ILE A 1 113 ? 11.344 -4.672 -3.818 1 98.94 113 ILE A N 1
ATOM 869 C CA . ILE A 1 113 ? 12.766 -4.992 -3.715 1 98.94 113 ILE A CA 1
ATOM 870 C C . ILE A 1 113 ? 13.141 -5.207 -2.25 1 98.94 113 ILE A C 1
ATOM 872 O O . ILE A 1 113 ? 13.797 -6.195 -1.91 1 98.94 113 ILE A O 1
ATOM 876 N N . ALA A 1 114 ? 12.703 -4.293 -1.355 1 98.94 114 ALA A N 1
ATOM 877 C CA . ALA A 1 114 ? 12.992 -4.391 0.073 1 98.94 114 ALA A CA 1
ATOM 878 C C . ALA A 1 114 ? 12.43 -5.68 0.66 1 98.94 114 ALA A C 1
ATOM 880 O O . ALA A 1 114 ? 13.062 -6.316 1.507 1 98.94 114 ALA A O 1
ATOM 881 N N . SER A 1 115 ? 11.219 -6.059 0.227 1 98.94 115 SER A N 1
ATOM 882 C CA . SER A 1 115 ? 10.578 -7.277 0.718 1 98.94 115 SER A CA 1
ATOM 883 C C . SER A 1 115 ? 11.344 -8.516 0.273 1 98.94 115 SER A C 1
ATOM 885 O O . SER A 1 115 ? 11.547 -9.445 1.062 1 98.94 115 SER A O 1
ATOM 887 N N . CYS A 1 116 ? 11.711 -8.508 -0.988 1 98.88 116 CYS A N 1
ATOM 888 C CA . CYS A 1 116 ? 12.5 -9.617 -1.514 1 98.88 116 CYS A CA 1
ATOM 889 C C . CYS A 1 116 ? 13.812 -9.75 -0.756 1 98.88 116 CYS A C 1
ATOM 891 O O . CYS A 1 116 ? 14.195 -10.859 -0.367 1 98.88 116 CYS A O 1
ATOM 893 N N . LEU A 1 117 ? 14.516 -8.68 -0.485 1 98.69 117 LEU A N 1
ATOM 894 C CA . LEU A 1 117 ? 15.766 -8.68 0.259 1 98.69 117 LEU A CA 1
ATOM 895 C C . LEU A 1 117 ? 15.555 -9.148 1.692 1 98.69 117 LEU A C 1
ATOM 897 O O . LEU A 1 117 ? 16.391 -9.859 2.25 1 98.69 117 LEU A O 1
ATOM 901 N N . HIS A 1 118 ? 14.445 -8.719 2.264 1 98.56 118 HIS A N 1
ATOM 902 C CA . HIS A 1 118 ? 14.141 -9.039 3.652 1 98.56 118 HIS A CA 1
ATOM 903 C C . HIS A 1 118 ? 14.055 -10.547 3.863 1 98.56 118 HIS A C 1
ATOM 905 O O . HIS A 1 118 ? 14.5 -11.055 4.891 1 98.56 118 HIS A O 1
ATOM 911 N N . VAL A 1 119 ? 13.5 -11.227 2.855 1 98.12 119 VAL A N 1
ATOM 912 C CA . VAL A 1 119 ? 13.32 -12.664 3.014 1 98.12 119 VAL A CA 1
ATOM 913 C C . VAL A 1 119 ? 14.453 -13.414 2.312 1 98.12 119 VAL A C 1
ATOM 915 O O . VAL A 1 119 ? 14.43 -14.641 2.211 1 98.12 119 VAL A O 1
ATOM 918 N N . LYS A 1 120 ? 15.43 -12.711 1.792 1 97.81 120 LYS A N 1
ATOM 919 C CA . LYS A 1 120 ? 16.578 -13.273 1.073 1 97.81 120 LYS A CA 1
ATOM 920 C C . LYS A 1 120 ? 16.109 -14.156 -0.087 1 97.81 120 LYS A C 1
ATOM 922 O O . LYS A 1 120 ? 16.531 -15.305 -0.212 1 97.81 120 LYS A O 1
ATOM 927 N N . CYS A 1 121 ? 15.188 -13.523 -0.886 1 98.19 121 CYS A N 1
ATOM 928 C CA . CYS A 1 121 ? 14.609 -14.305 -1.976 1 98.19 121 CYS A CA 1
ATOM 929 C C . CYS A 1 121 ? 15.688 -14.719 -2.977 1 98.19 121 CYS A C 1
ATOM 931 O O . CYS A 1 121 ? 16.719 -14.055 -3.104 1 98.19 121 CYS A O 1
ATOM 933 N N . GLY A 1 122 ? 15.445 -15.828 -3.645 1 98.06 122 GLY A N 1
ATOM 934 C CA . GLY A 1 122 ? 16.328 -16.297 -4.699 1 98.06 122 GLY A CA 1
ATOM 935 C C . GLY A 1 122 ? 16.094 -15.594 -6.027 1 98.06 122 GLY A C 1
ATOM 936 O O . GLY A 1 122 ? 17.016 -15.469 -6.84 1 98.06 122 GLY A O 1
ATOM 937 N N . ALA A 1 123 ? 14.875 -15.148 -6.242 1 98.75 123 ALA A N 1
ATOM 938 C CA . ALA A 1 123 ? 14.508 -14.461 -7.477 1 98.75 123 ALA A CA 1
ATOM 939 C C . ALA A 1 123 ? 13.227 -13.656 -7.289 1 98.75 123 ALA A C 1
ATOM 941 O O . ALA A 1 123 ? 12.312 -14.078 -6.578 1 98.75 123 ALA A O 1
ATOM 942 N N . LEU A 1 124 ? 13.172 -12.547 -7.906 1 98.88 124 LEU A N 1
ATOM 943 C CA . LEU A 1 124 ? 11.992 -11.695 -7.961 1 98.88 124 LEU A CA 1
ATOM 944 C C . LEU A 1 124 ? 11.281 -11.836 -9.305 1 98.88 124 LEU A C 1
ATOM 946 O O . LEU A 1 124 ? 11.883 -11.586 -10.359 1 98.88 124 LEU A O 1
ATOM 950 N N . TYR A 1 125 ? 10.062 -12.266 -9.258 1 98.94 125 TYR A N 1
ATOM 951 C CA . TYR A 1 125 ? 9.25 -12.398 -10.461 1 98.94 125 TYR A CA 1
ATOM 952 C C . TYR A 1 125 ? 8.367 -11.164 -10.648 1 98.94 125 TYR A C 1
ATOM 954 O O . TYR A 1 125 ? 7.637 -10.766 -9.742 1 98.94 125 TYR A O 1
ATOM 962 N N . THR A 1 126 ? 8.406 -10.578 -11.836 1 98.81 126 THR A N 1
ATOM 963 C CA . THR A 1 126 ? 7.672 -9.352 -12.125 1 98.81 126 THR A CA 1
ATOM 964 C C . THR A 1 126 ? 7.391 -9.234 -13.625 1 98.81 126 THR A C 1
ATOM 966 O O . THR A 1 126 ? 8.07 -9.852 -14.438 1 98.81 126 THR A O 1
ATOM 969 N N . ALA A 1 127 ? 6.355 -8.547 -13.977 1 98.31 127 ALA A N 1
ATOM 970 C CA . ALA A 1 127 ? 6.086 -8.219 -15.375 1 98.31 127 ALA A CA 1
ATOM 971 C C . ALA A 1 127 ? 6.59 -6.82 -15.719 1 98.31 127 ALA A C 1
ATOM 973 O O . ALA A 1 127 ? 6.41 -6.348 -16.844 1 98.31 127 ALA A O 1
ATOM 974 N N . ASP A 1 128 ? 7.141 -6.156 -14.758 1 97.69 128 ASP A N 1
ATOM 975 C CA . ASP A 1 128 ? 7.602 -4.781 -14.914 1 97.69 128 ASP A CA 1
ATOM 976 C C . ASP A 1 128 ? 9.109 -4.73 -15.148 1 97.69 128 ASP A C 1
ATOM 978 O O . ASP A 1 128 ? 9.898 -4.867 -14.203 1 97.69 128 ASP A O 1
ATOM 982 N N . ALA A 1 129 ? 9.484 -4.375 -16.328 1 97.88 129 ALA A N 1
ATOM 983 C CA . ALA A 1 129 ? 10.883 -4.379 -16.719 1 97.88 129 ALA A CA 1
ATOM 984 C C . ALA A 1 129 ? 11.688 -3.35 -15.93 1 97.88 129 ALA A C 1
ATOM 986 O O . ALA A 1 129 ? 12.859 -3.57 -15.625 1 97.88 129 ALA A O 1
ATOM 987 N N . GLU A 1 130 ? 11.141 -2.213 -15.625 1 97.56 130 GLU A N 1
ATOM 988 C CA . GLU A 1 130 ? 11.828 -1.174 -14.875 1 97.56 130 GLU A CA 1
ATOM 989 C C . GLU A 1 130 ? 12.078 -1.614 -13.43 1 97.56 130 GLU A C 1
ATOM 991 O O . GLU A 1 130 ? 13.133 -1.324 -12.867 1 97.56 130 GLU A O 1
ATOM 996 N N . LEU A 1 131 ? 11.117 -2.305 -12.852 1 98.19 131 LEU A N 1
ATOM 997 C CA . LEU A 1 131 ? 11.305 -2.861 -11.516 1 98.19 131 LEU A CA 1
ATOM 998 C C . LEU A 1 131 ? 12.406 -3.922 -11.523 1 98.19 131 LEU A C 1
ATOM 1000 O O . LEU A 1 131 ? 13.227 -3.969 -10.602 1 98.19 131 LEU A O 1
ATOM 1004 N N . ALA A 1 132 ? 12.375 -4.77 -12.555 1 98.62 132 ALA A N 1
ATOM 1005 C CA . ALA A 1 132 ? 13.398 -5.805 -12.68 1 98.62 132 ALA A CA 1
ATOM 1006 C C . ALA A 1 132 ? 14.797 -5.188 -12.727 1 98.62 132 ALA A C 1
ATOM 1008 O O . ALA A 1 132 ? 15.703 -5.629 -12.016 1 98.62 132 ALA A O 1
ATOM 1009 N N . LYS A 1 133 ? 14.953 -4.145 -13.516 1 98.25 133 LYS A N 1
ATOM 1010 C CA . LYS A 1 133 ? 16.25 -3.48 -13.656 1 98.25 133 LYS A CA 1
ATOM 1011 C C . LYS A 1 133 ? 16.719 -2.889 -12.328 1 98.25 133 LYS A C 1
ATOM 1013 O O . LYS A 1 133 ? 17.891 -3.006 -11.969 1 98.25 133 LYS A O 1
ATOM 1018 N N . ALA A 1 134 ? 15.836 -2.238 -11.633 1 98.25 134 ALA A N 1
ATOM 1019 C CA . ALA A 1 134 ? 16.172 -1.653 -10.336 1 98.25 134 ALA A CA 1
ATOM 1020 C C . ALA A 1 134 ? 16.562 -2.732 -9.328 1 98.25 134 ALA A C 1
ATOM 1022 O O . ALA A 1 134 ? 17.484 -2.541 -8.531 1 98.25 134 ALA A O 1
ATOM 1023 N N . ALA A 1 135 ? 15.844 -3.812 -9.336 1 98.75 135 ALA A N 1
ATOM 1024 C CA . ALA A 1 135 ? 16.141 -4.926 -8.438 1 98.75 135 ALA A CA 1
ATOM 1025 C C . ALA A 1 135 ? 17.516 -5.512 -8.719 1 98.75 135 ALA A C 1
ATOM 1027 O O . ALA A 1 135 ? 18.25 -5.871 -7.793 1 98.75 135 ALA A O 1
ATOM 1028 N N . GLU A 1 136 ? 17.844 -5.652 -10.008 1 98.69 136 GLU A N 1
ATOM 1029 C CA . GLU A 1 136 ? 19.141 -6.195 -10.406 1 98.69 136 GLU A CA 1
ATOM 1030 C C . GLU A 1 136 ? 20.281 -5.297 -9.938 1 98.69 136 GLU A C 1
ATOM 1032 O O . GLU A 1 136 ? 21.359 -5.785 -9.594 1 98.69 136 GLU A O 1
ATOM 1037 N N . ARG A 1 137 ? 20.078 -3.99 -9.852 1 98.25 137 ARG A N 1
ATOM 1038 C CA . ARG A 1 137 ? 21.062 -3.057 -9.336 1 98.25 137 ARG A CA 1
ATOM 1039 C C . ARG A 1 137 ? 21.312 -3.287 -7.848 1 98.25 137 ARG A C 1
ATOM 1041 O O . ARG A 1 137 ? 22.359 -2.898 -7.316 1 98.25 137 ARG A O 1
ATOM 1048 N N . GLU A 1 138 ? 20.375 -3.938 -7.191 1 98.44 138 GLU A N 1
ATOM 1049 C CA . GLU A 1 138 ? 20.516 -4.27 -5.773 1 98.44 138 GLU A CA 1
ATOM 1050 C C . GLU A 1 138 ? 21.016 -5.695 -5.59 1 98.44 138 GLU A C 1
ATOM 1052 O O . GLU A 1 138 ? 21.016 -6.219 -4.473 1 98.44 138 GLU A O 1
ATOM 1057 N N . GLY A 1 139 ? 21.375 -6.379 -6.672 1 98.25 139 GLY A N 1
ATOM 1058 C CA . GLY A 1 139 ? 21.984 -7.695 -6.609 1 98.25 139 GLY A CA 1
ATOM 1059 C C . GLY A 1 139 ? 20.969 -8.828 -6.645 1 98.25 139 GLY A C 1
ATOM 1060 O O . GLY A 1 139 ? 21.312 -9.977 -6.383 1 98.25 139 GLY A O 1
ATOM 1061 N N . LEU A 1 140 ? 19.766 -8.523 -6.98 1 98.75 140 LEU A N 1
ATOM 1062 C CA . LEU A 1 140 ? 18.734 -9.562 -7.023 1 98.75 140 LEU A CA 1
ATOM 1063 C C . LEU A 1 140 ? 18.656 -10.195 -8.406 1 98.75 140 LEU A C 1
ATOM 1065 O O . LEU A 1 140 ? 18.828 -9.508 -9.422 1 98.75 140 LEU A O 1
ATOM 1069 N N . LYS A 1 141 ? 18.422 -11.492 -8.461 1 98.81 141 LYS A N 1
ATOM 1070 C CA . LYS A 1 141 ? 18 -12.133 -9.703 1 98.81 141 LYS A CA 1
ATOM 1071 C C . LYS A 1 141 ? 16.547 -11.828 -10 1 98.81 141 LYS A C 1
ATOM 1073 O O . LYS A 1 141 ? 15.703 -11.828 -9.102 1 98.81 141 LYS A O 1
ATOM 1078 N N . THR A 1 142 ? 16.234 -11.531 -11.266 1 98.81 142 THR A N 1
ATOM 1079 C CA . THR A 1 142 ? 14.859 -11.234 -11.641 1 98.81 142 THR A CA 1
ATOM 1080 C C . THR A 1 142 ? 14.398 -12.133 -12.781 1 98.81 142 THR A C 1
ATOM 1082 O O . THR A 1 142 ? 15.219 -12.633 -13.555 1 98.81 142 THR A O 1
ATOM 1085 N N . VAL A 1 143 ? 13.195 -12.461 -12.781 1 98.69 143 VAL A N 1
ATOM 1086 C CA . VAL A 1 143 ? 12.539 -13.172 -13.875 1 98.69 143 VAL A CA 1
ATOM 1087 C C . VAL A 1 143 ? 11.359 -12.352 -14.391 1 98.69 143 VAL A C 1
ATOM 1089 O O . VAL A 1 143 ? 10.398 -12.109 -13.664 1 98.69 143 VAL A O 1
ATOM 1092 N N . GLU A 1 144 ? 11.445 -11.906 -15.617 1 97.75 144 GLU A N 1
ATOM 1093 C CA . GLU A 1 144 ? 10.344 -11.164 -16.234 1 97.75 144 GLU A CA 1
ATOM 1094 C C . GLU A 1 144 ? 9.328 -12.109 -16.859 1 97.75 144 GLU A C 1
ATOM 1096 O O . GLU A 1 144 ? 9.68 -12.938 -17.703 1 97.75 144 GLU A O 1
ATOM 1101 N N . ILE A 1 145 ? 8.164 -11.938 -16.438 1 96.5 145 ILE A N 1
ATOM 1102 C CA . ILE A 1 145 ? 7.141 -12.859 -16.906 1 96.5 145 ILE A CA 1
ATOM 1103 C C . ILE A 1 145 ? 5.934 -12.078 -17.422 1 96.5 145 ILE A C 1
ATOM 1105 O O . ILE A 1 145 ? 5.707 -10.938 -17.016 1 96.5 145 ILE A O 1
ATOM 1109 N N . MET B 1 1 ? -9.258 12.383 16.672 1 97.25 1 MET B N 1
ATOM 1110 C CA . MET B 1 1 ? -8.086 11.945 15.93 1 97.25 1 MET B CA 1
ATOM 1111 C C . MET B 1 1 ? -8.227 12.273 14.445 1 97.25 1 MET B C 1
ATOM 1113 O O . MET B 1 1 ? -9.289 12.07 13.859 1 97.25 1 MET B O 1
ATOM 1117 N N . ILE B 1 2 ? -7.203 12.859 13.93 1 98.69 2 ILE B N 1
ATOM 1118 C CA . ILE B 1 2 ? -7.184 13.273 12.523 1 98.69 2 ILE B CA 1
ATOM 1119 C C . ILE B 1 2 ? -6.309 12.312 11.719 1 98.69 2 ILE B C 1
ATOM 1121 O O . ILE B 1 2 ? -5.223 11.93 12.164 1 98.69 2 ILE B O 1
ATOM 1125 N N . TYR B 1 3 ? -6.816 11.938 10.609 1 98.94 3 TYR B N 1
ATOM 1126 C CA . TYR B 1 3 ? -6.051 11.062 9.734 1 98.94 3 TYR B CA 1
ATOM 1127 C C . TYR B 1 3 ? -5.551 11.828 8.508 1 98.94 3 TYR B C 1
ATOM 1129 O O . TYR B 1 3 ? -6.332 12.5 7.832 1 98.94 3 TYR B O 1
ATOM 1137 N N . LEU B 1 4 ? -4.285 11.758 8.219 1 98.94 4 LEU B N 1
ATOM 1138 C CA . LEU B 1 4 ? -3.664 12.367 7.047 1 98.94 4 LEU B CA 1
ATOM 1139 C C . LEU B 1 4 ? -3.307 11.312 6.008 1 98.94 4 LEU B C 1
ATOM 1141 O O . LEU B 1 4 ? -2.504 10.414 6.277 1 98.94 4 LEU B O 1
ATOM 1145 N N . ASP B 1 5 ? -3.861 11.406 4.84 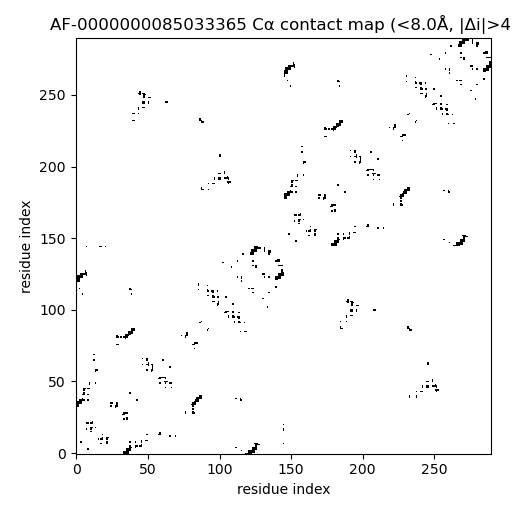1 98.81 5 ASP B N 1
ATOM 1146 C CA . ASP B 1 5 ? -3.311 10.562 3.779 1 98.81 5 ASP B CA 1
ATOM 1147 C C . ASP B 1 5 ? -1.96 11.094 3.303 1 98.81 5 ASP B C 1
ATOM 1149 O O . ASP B 1 5 ? -1.422 12.039 3.879 1 98.81 5 ASP B O 1
ATOM 1153 N N . THR B 1 6 ? -1.396 10.523 2.279 1 98.75 6 THR B N 1
ATOM 1154 C CA . THR B 1 6 ? -0.051 10.867 1.835 1 98.75 6 THR B CA 1
ATOM 1155 C C . THR B 1 6 ? 0.002 12.32 1.353 1 98.75 6 THR B C 1
ATOM 1157 O O . THR B 1 6 ? 0.931 13.055 1.688 1 98.75 6 THR B O 1
ATOM 1160 N N . SER B 1 7 ? -1.024 12.695 0.574 1 98.38 7 SER B N 1
ATOM 1161 C CA . SER B 1 7 ? -1.029 14.039 -0.005 1 98.38 7 SER B CA 1
ATOM 1162 C C . SER B 1 7 ? -1.071 15.109 1.079 1 98.38 7 SER B C 1
ATOM 1164 O O . SER B 1 7 ? -0.458 16.172 0.935 1 98.38 7 SER B O 1
ATOM 1166 N N . ALA B 1 8 ? -1.802 14.859 2.139 1 98.75 8 ALA B N 1
ATOM 1167 C CA . ALA B 1 8 ? -1.863 15.789 3.262 1 98.75 8 ALA B CA 1
ATOM 1168 C C . ALA B 1 8 ? -0.568 15.766 4.07 1 98.75 8 ALA B C 1
ATOM 1170 O O . ALA B 1 8 ? -0.042 16.812 4.445 1 98.75 8 ALA B O 1
ATOM 1171 N N . LEU B 1 9 ? -0.056 14.594 4.344 1 98.88 9 LEU B N 1
ATOM 1172 C CA . LEU B 1 9 ? 1.159 14.445 5.137 1 98.88 9 LEU B CA 1
ATOM 1173 C C . LEU B 1 9 ? 2.326 15.18 4.488 1 98.88 9 LEU B C 1
ATOM 1175 O O . LEU B 1 9 ? 3.094 15.859 5.172 1 98.88 9 LEU B O 1
ATOM 1179 N N . VAL B 1 10 ? 2.48 15.094 3.186 1 98.5 10 VAL B N 1
ATOM 1180 C CA . VAL B 1 10 ? 3.59 15.664 2.43 1 98.5 10 VAL B CA 1
ATOM 1181 C C . VAL B 1 10 ? 3.586 17.188 2.574 1 98.5 10 VAL B C 1
ATOM 1183 O O . VAL B 1 10 ? 4.645 17.812 2.602 1 98.5 10 VAL B O 1
ATOM 1186 N N . LYS B 1 11 ? 2.443 17.781 2.793 1 97.88 11 LYS B N 1
ATOM 1187 C CA . LYS B 1 11 ? 2.299 19.234 2.883 1 97.88 11 LYS B CA 1
ATOM 1188 C C . LYS B 1 11 ? 3.01 19.781 4.117 1 97.88 11 LYS B C 1
ATOM 1190 O O . LYS B 1 11 ? 3.299 20.984 4.191 1 97.88 11 LYS B O 1
ATOM 1195 N N . ARG B 1 12 ? 3.242 18.922 5.066 1 98.19 12 ARG B N 1
ATOM 1196 C CA . ARG B 1 12 ? 3.99 19.328 6.254 1 98.19 12 ARG B CA 1
ATOM 1197 C C . ARG B 1 12 ? 5.434 19.672 5.902 1 98.19 12 ARG B C 1
ATOM 1199 O O . ARG B 1 12 ? 6.059 20.5 6.559 1 98.19 12 ARG B O 1
ATOM 1206 N N . TYR B 1 13 ? 5.91 19.109 4.75 1 97.44 13 TYR B N 1
ATOM 1207 C CA . TYR B 1 13 ? 7.344 19.156 4.492 1 97.44 13 TYR B CA 1
ATOM 1208 C C . TYR B 1 13 ? 7.641 19.828 3.16 1 97.44 13 TYR B C 1
ATOM 1210 O O . TYR B 1 13 ? 8.797 19.891 2.73 1 97.44 13 TYR B O 1
ATOM 1218 N N . VAL B 1 14 ? 6.664 20.281 2.48 1 95.56 14 VAL B N 1
ATOM 1219 C CA . VAL B 1 14 ? 6.777 21.031 1.24 1 95.56 14 VAL B CA 1
ATOM 1220 C C . VAL B 1 14 ? 5.848 22.25 1.291 1 95.56 14 VAL B C 1
ATOM 1222 O O . VAL B 1 14 ? 4.723 22.156 1.791 1 95.56 14 VAL B O 1
ATOM 1225 N N . GLU B 1 15 ? 6.277 23.344 0.739 1 94.62 15 GLU B N 1
ATOM 1226 C CA . GLU B 1 15 ? 5.418 24.531 0.663 1 94.62 15 GLU B CA 1
ATOM 1227 C C . GLU B 1 15 ? 4.512 24.469 -0.565 1 94.62 15 GLU B C 1
ATOM 1229 O O . GLU B 1 15 ? 4.984 24.594 -1.697 1 94.62 15 GLU B O 1
ATOM 1234 N 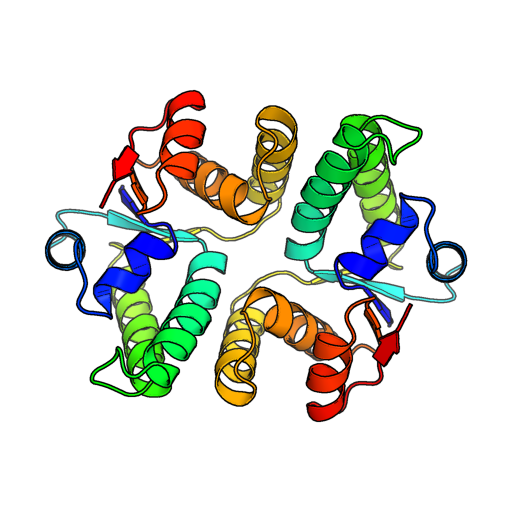N . GLU B 1 16 ? 3.295 24.297 -0.34 1 95.81 16 GLU B N 1
ATOM 1235 C CA . GLU B 1 16 ? 2.266 24.25 -1.374 1 95.81 16 GLU B CA 1
ATOM 1236 C C . GLU B 1 16 ? 0.89 24.578 -0.798 1 95.81 16 GLU B C 1
ATOM 1238 O O . GLU B 1 16 ? 0.746 24.766 0.413 1 95.81 16 GLU B O 1
ATOM 1243 N N . PRO B 1 17 ? -0.078 24.875 -1.633 1 96.75 17 PRO B N 1
ATOM 1244 C CA . PRO B 1 17 ? -1.408 25.156 -1.095 1 96.75 17 PRO B CA 1
ATOM 1245 C C . PRO B 1 17 ? -1.88 24.109 -0.09 1 96.75 17 PRO B C 1
ATOM 1247 O O . PRO B 1 17 ? -1.835 22.906 -0.377 1 96.75 17 PRO B O 1
ATOM 1250 N N . GLY B 1 18 ? -2.293 24.469 1.098 1 97.62 18 GLY B N 1
ATOM 1251 C CA . GLY B 1 18 ? -2.748 23.578 2.156 1 97.62 18 GLY B CA 1
ATOM 1252 C C . GLY B 1 18 ? -1.697 23.328 3.223 1 97.62 18 GLY B C 1
ATOM 1253 O O . GLY B 1 18 ? -1.998 22.781 4.285 1 97.62 18 GLY B O 1
ATOM 1254 N N . SER B 1 19 ? -0.454 23.734 2.988 1 97.75 19 SER B N 1
ATOM 1255 C CA . SER B 1 19 ? 0.639 23.5 3.926 1 97.75 19 SER B CA 1
ATOM 1256 C C . SER B 1 19 ? 0.388 24.203 5.258 1 97.75 19 SER B C 1
ATOM 1258 O O . SER B 1 19 ? 0.657 23.641 6.32 1 97.75 19 SER B O 1
ATOM 1260 N N . ALA B 1 20 ? -0.153 25.438 5.207 1 98.06 20 ALA B N 1
ATOM 1261 C CA . ALA B 1 20 ? -0.418 26.203 6.426 1 98.06 20 ALA B CA 1
ATOM 1262 C C . ALA B 1 20 ? -1.422 25.469 7.316 1 98.06 20 ALA B C 1
ATOM 1264 O O . ALA B 1 20 ? -1.297 25.484 8.547 1 98.06 20 ALA B O 1
ATOM 1265 N N . GLU B 1 21 ? -2.387 24.859 6.668 1 98.12 21 GLU B N 1
ATOM 1266 C CA . GLU B 1 21 ? -3.393 24.109 7.41 1 98.12 21 GLU B CA 1
ATOM 1267 C C . GLU B 1 21 ? -2.777 22.891 8.094 1 98.12 21 GLU B C 1
ATOM 1269 O O . GLU B 1 21 ? -3.066 22.609 9.258 1 98.12 21 GLU B O 1
ATOM 1274 N N . VAL B 1 22 ? -1.925 22.203 7.41 1 98.69 22 VAL B N 1
ATOM 1275 C CA . VAL B 1 22 ? -1.28 21.016 7.969 1 98.69 22 VAL B CA 1
ATOM 1276 C C . VAL B 1 22 ? -0.314 21.422 9.078 1 98.69 22 VAL B C 1
ATOM 1278 O O . VAL B 1 22 ? -0.209 20.75 10.102 1 98.69 22 VAL B O 1
ATOM 1281 N N . ASP B 1 23 ? 0.338 22.547 8.875 1 98.62 23 ASP B N 1
ATOM 1282 C CA . ASP B 1 23 ? 1.227 23.062 9.914 1 98.62 23 ASP B CA 1
ATOM 1283 C C . ASP B 1 23 ? 0.467 23.312 11.219 1 98.62 23 ASP B C 1
ATOM 1285 O O . ASP B 1 23 ? 0.96 22.969 12.297 1 98.62 23 ASP B O 1
ATOM 1289 N N . LYS B 1 24 ? -0.658 23.859 11.094 1 98.62 24 LYS B N 1
ATOM 1290 C CA . LYS B 1 24 ? -1.479 24.125 12.273 1 98.62 24 LYS B CA 1
ATOM 1291 C C . LYS B 1 24 ? -1.856 22.828 12.977 1 98.62 24 LYS B C 1
ATOM 1293 O O . LYS B 1 24 ? -1.927 22.781 14.203 1 98.62 24 LYS B O 1
ATOM 1298 N N . LEU B 1 25 ? -2.191 21.766 12.195 1 98.75 25 LEU B N 1
ATOM 1299 C CA . LEU B 1 25 ? -2.518 20.469 12.773 1 98.75 25 LEU B CA 1
ATOM 1300 C C . LEU B 1 25 ? -1.341 19.922 13.578 1 98.75 25 LEU B C 1
ATOM 1302 O O . LEU B 1 25 ? -1.521 19.422 14.695 1 98.75 25 LEU B O 1
ATOM 1306 N N . PHE B 1 26 ? -0.152 19.984 13.047 1 98.81 26 PHE B N 1
ATOM 1307 C CA . PHE B 1 26 ? 1.033 19.484 13.734 1 98.81 26 PHE B CA 1
ATOM 1308 C C . PHE B 1 26 ? 1.333 20.312 14.969 1 98.81 26 PHE B C 1
ATOM 1310 O O . PHE B 1 26 ? 1.751 19.781 16 1 98.81 26 PHE B O 1
ATOM 1317 N N . GLU B 1 27 ? 1.13 21.656 14.812 1 98.62 27 GLU B N 1
ATOM 1318 C CA . GLU B 1 27 ? 1.287 22.516 15.992 1 98.62 27 GLU B CA 1
ATOM 1319 C C . GLU B 1 27 ? 0.325 22.094 17.094 1 98.62 27 GLU B C 1
ATOM 1321 O O . GLU B 1 27 ? 0.709 22.047 18.266 1 98.62 27 GLU B O 1
ATOM 1326 N N . SER B 1 28 ? -0.872 21.891 16.734 1 98.62 28 SER B N 1
ATOM 1327 C CA . SER B 1 28 ? -1.867 21.438 17.703 1 98.62 28 SER B CA 1
ATOM 1328 C C . SER B 1 28 ? -1.467 20.094 18.328 1 98.62 28 SER B C 1
ATOM 1330 O O . SER B 1 28 ? -1.702 19.859 19.516 1 98.62 28 SER B O 1
ATOM 1332 N N . ALA B 1 29 ? -0.904 19.203 17.516 1 98.69 29 ALA B N 1
ATOM 1333 C CA . ALA B 1 29 ? -0.432 17.922 18.031 1 98.69 29 ALA B CA 1
ATOM 1334 C C . ALA B 1 29 ? 0.687 18.109 19.047 1 98.69 29 ALA B C 1
ATOM 1336 O O . ALA B 1 29 ? 0.701 17.469 20.094 1 98.69 29 ALA B O 1
ATOM 1337 N N . TYR B 1 30 ? 1.548 19.016 18.734 1 98.44 30 TYR B N 1
ATOM 1338 C CA . TYR B 1 30 ? 2.646 19.297 19.656 1 98.44 30 TYR B CA 1
ATOM 1339 C C . TYR B 1 30 ? 2.125 19.859 20.969 1 98.44 30 TYR B C 1
ATOM 1341 O O . TYR B 1 30 ? 2.693 19.609 22.031 1 98.44 30 TYR B O 1
ATOM 1349 N N . ARG B 1 31 ? 1.089 20.578 20.875 1 97.81 31 ARG B N 1
ATOM 1350 C CA . ARG B 1 31 ? 0.511 21.203 22.062 1 97.81 31 ARG B CA 1
ATOM 1351 C C . ARG B 1 31 ? -0.37 20.219 22.828 1 97.81 31 ARG B C 1
ATOM 1353 O O . ARG B 1 31 ? -0.839 20.516 23.922 1 97.81 31 ARG B O 1
ATOM 1360 N N . GLY B 1 32 ? -0.612 19.109 22.234 1 97.62 32 GLY B N 1
ATOM 1361 C CA . GLY B 1 32 ? -1.396 18.078 22.891 1 97.62 32 GLY B CA 1
ATOM 1362 C C . GLY B 1 32 ? -2.891 18.25 22.688 1 97.62 32 GLY B C 1
ATOM 1363 O O . GLY B 1 32 ? -3.689 17.531 23.297 1 97.62 32 GLY B O 1
ATOM 1364 N N . SER B 1 33 ? -3.26 19.094 21.797 1 97.5 33 SER B N 1
ATOM 1365 C CA . SER B 1 33 ? -4.676 19.391 21.641 1 97.5 33 SER B CA 1
ATOM 1366 C C . SER B 1 33 ? -5.266 18.625 20.453 1 97.5 33 SER B C 1
ATOM 1368 O O . SER B 1 33 ? -6.461 18.75 20.172 1 97.5 33 SER B O 1
ATOM 1370 N N . ALA B 1 34 ? -4.441 17.875 19.734 1 97.69 34 ALA B N 1
ATOM 1371 C CA . ALA B 1 34 ? -4.898 17.016 18.656 1 97.69 34 ALA B CA 1
ATOM 1372 C C . ALA B 1 34 ? -4.039 15.758 18.547 1 97.69 34 ALA B C 1
ATOM 1374 O O . ALA B 1 34 ? -2.863 15.773 18.922 1 97.69 34 ALA B O 1
ATOM 1375 N N . VAL B 1 35 ? -4.645 14.703 18.141 1 98.62 35 VAL B N 1
ATOM 1376 C CA . VAL B 1 35 ? -3.908 13.492 17.781 1 98.62 35 VAL B CA 1
ATOM 1377 C C . VAL B 1 35 ? -3.998 13.25 16.281 1 98.62 35 VAL B C 1
ATOM 1379 O O . VAL B 1 35 ? -5.094 13.234 15.711 1 98.62 35 VAL B O 1
ATOM 1382 N N . LEU B 1 36 ? -2.871 13.133 15.656 1 98.88 36 LEU B N 1
ATOM 1383 C CA . LEU B 1 36 ? -2.791 12.859 14.227 1 98.88 36 LEU B CA 1
ATOM 1384 C C . LEU B 1 36 ? -2.504 11.391 13.969 1 98.88 36 LEU B C 1
ATOM 1386 O O . LEU B 1 36 ? -2.059 10.672 14.867 1 98.88 36 LEU B O 1
ATOM 1390 N N . SER B 1 37 ? -2.811 10.961 12.781 1 98.94 37 SER B N 1
ATOM 1391 C CA . SER B 1 37 ? -2.523 9.578 12.406 1 98.94 37 SER B CA 1
ATOM 1392 C C . SER B 1 37 ? -2.291 9.453 10.898 1 98.94 37 SER B C 1
ATOM 1394 O O . SER B 1 37 ? -2.707 10.32 10.133 1 98.94 37 SER B O 1
ATOM 1396 N N . THR B 1 38 ? -1.594 8.492 10.508 1 98.94 38 THR B N 1
ATOM 1397 C CA . THR B 1 38 ? -1.384 8.07 9.133 1 98.94 38 THR B CA 1
ATOM 1398 C C . THR B 1 38 ? -1.079 6.578 9.055 1 98.94 38 THR B C 1
ATOM 1400 O O . THR B 1 38 ? -0.921 5.922 10.094 1 98.94 38 THR B O 1
ATOM 1403 N N . SER B 1 39 ? -1.106 6.055 7.91 1 98.88 39 SER B N 1
ATOM 1404 C CA . SER B 1 39 ? -0.72 4.656 7.75 1 98.88 39 SER B CA 1
ATOM 1405 C C . SER B 1 39 ? 0.79 4.516 7.586 1 98.88 39 SER B C 1
ATOM 1407 O O . SER B 1 39 ? 1.449 5.418 7.066 1 98.88 39 SER B O 1
ATOM 1409 N N . ILE B 1 40 ? 1.331 3.371 7.996 1 98.88 40 ILE B N 1
ATOM 1410 C CA . ILE B 1 40 ? 2.744 3.074 7.793 1 98.88 40 ILE B CA 1
ATOM 1411 C C . ILE B 1 40 ? 3.074 3.139 6.301 1 98.88 40 ILE B C 1
ATOM 1413 O O . ILE B 1 40 ? 4.164 3.566 5.918 1 98.88 40 ILE B O 1
ATOM 1417 N N . TYR B 1 41 ? 2.17 2.811 5.422 1 98.88 41 TYR B N 1
ATOM 1418 C CA . TYR B 1 41 ? 2.355 2.881 3.977 1 98.88 41 TYR B CA 1
ATOM 1419 C C . TYR B 1 41 ? 2.533 4.324 3.52 1 98.88 41 TYR B C 1
ATOM 1421 O O . TYR B 1 41 ? 3.348 4.605 2.639 1 98.88 41 TYR B O 1
ATOM 1429 N N . ASN B 1 42 ? 1.756 5.242 4.109 1 98.88 42 ASN B N 1
ATOM 1430 C CA . ASN B 1 42 ? 1.795 6.645 3.715 1 98.88 42 ASN B CA 1
ATOM 1431 C C . ASN B 1 42 ? 3.166 7.262 3.977 1 98.88 42 ASN B C 1
ATOM 1433 O O . ASN B 1 42 ? 3.596 8.164 3.25 1 98.88 42 ASN B O 1
ATOM 1437 N N . ILE B 1 43 ? 3.861 6.73 4.977 1 98.94 43 ILE B N 1
ATOM 1438 C CA . ILE B 1 43 ? 5.184 7.25 5.301 1 98.94 43 ILE B CA 1
ATOM 1439 C C . ILE B 1 43 ? 6.148 6.965 4.152 1 98.94 43 ILE B C 1
ATOM 1441 O O . ILE B 1 43 ? 6.895 7.848 3.725 1 98.94 43 ILE B O 1
ATOM 1445 N N . GLY B 1 44 ? 6.145 5.738 3.654 1 98.88 44 GLY B N 1
ATOM 1446 C CA . GLY B 1 44 ? 6.957 5.402 2.496 1 98.88 44 GLY B CA 1
ATOM 1447 C C . GLY B 1 44 ? 6.574 6.18 1.25 1 98.88 44 GLY B C 1
ATOM 1448 O O . GLY B 1 44 ? 7.441 6.672 0.527 1 98.88 44 GLY B O 1
ATOM 1449 N N . GLU B 1 45 ? 5.25 6.309 1.062 1 98.81 45 GLU B N 1
ATOM 1450 C CA . GLU B 1 45 ? 4.77 7.066 -0.089 1 98.81 45 GLU B CA 1
ATOM 1451 C C . GLU B 1 45 ? 5.195 8.531 -0.003 1 98.81 45 GLU B C 1
ATOM 1453 O O . GLU B 1 45 ? 5.477 9.164 -1.023 1 98.81 45 GLU B O 1
ATOM 1458 N N . ALA B 1 46 ? 5.156 9.055 1.163 1 98.81 46 ALA B N 1
ATOM 1459 C CA . ALA B 1 46 ? 5.578 10.438 1.363 1 98.81 46 ALA B CA 1
ATOM 1460 C C . ALA B 1 46 ? 7.055 10.617 1.016 1 98.81 46 ALA B C 1
ATOM 1462 O O . ALA B 1 46 ? 7.441 11.625 0.421 1 98.81 46 ALA B O 1
ATOM 1463 N N . ALA B 1 47 ? 7.879 9.617 1.328 1 98.81 47 ALA B N 1
ATOM 1464 C CA . ALA B 1 47 ? 9.297 9.672 0.987 1 98.81 47 ALA B CA 1
ATOM 1465 C C . ALA B 1 47 ? 9.492 9.734 -0.525 1 98.81 47 ALA B C 1
ATOM 1467 O O . ALA B 1 47 ? 10.312 10.516 -1.02 1 98.81 47 ALA B O 1
ATOM 1468 N N . SER B 1 48 ? 8.773 8.922 -1.227 1 98.62 48 SER B N 1
ATOM 1469 C CA . SER B 1 48 ? 8.875 8.938 -2.682 1 98.62 48 SER B CA 1
ATOM 1470 C C . SER B 1 48 ? 8.375 10.25 -3.262 1 98.62 48 SER B C 1
ATOM 1472 O O . SER B 1 48 ? 8.93 10.758 -4.238 1 98.62 48 SER B O 1
ATOM 1474 N N . ALA B 1 49 ? 7.293 10.773 -2.717 1 98.38 49 ALA B N 1
ATOM 1475 C CA . ALA B 1 49 ? 6.762 12.055 -3.168 1 98.38 49 ALA B CA 1
ATOM 1476 C C . ALA B 1 49 ? 7.77 13.18 -2.936 1 98.38 49 ALA B C 1
ATOM 1478 O O . ALA B 1 49 ? 7.953 14.047 -3.795 1 98.38 49 ALA B O 1
ATOM 1479 N N . LEU B 1 50 ? 8.383 13.172 -1.824 1 98.5 50 LEU B N 1
ATOM 1480 C CA . LEU B 1 50 ? 9.383 14.188 -1.502 1 98.5 50 LEU B CA 1
ATOM 1481 C C . LEU B 1 50 ? 10.586 14.078 -2.426 1 98.5 50 LEU B C 1
ATOM 1483 O O . LEU B 1 50 ? 11.148 15.094 -2.846 1 98.5 50 LEU B O 1
ATOM 1487 N N . ASP B 1 51 ? 10.984 12.867 -2.762 1 98.56 51 ASP B N 1
ATOM 1488 C CA . ASP B 1 51 ? 12.07 12.656 -3.721 1 98.56 51 ASP B CA 1
ATOM 1489 C C . ASP B 1 51 ? 11.719 13.25 -5.082 1 98.56 51 ASP B C 1
ATOM 1491 O O . ASP B 1 51 ? 12.547 13.93 -5.695 1 98.56 51 ASP B O 1
ATOM 1495 N N . LYS B 1 52 ? 10.5 12.969 -5.488 1 98.06 52 LYS B N 1
ATOM 1496 C CA . LYS B 1 52 ? 10.047 13.492 -6.773 1 98.06 52 LYS B CA 1
ATOM 1497 C C . LYS B 1 52 ? 10.039 15.016 -6.777 1 98.06 52 LYS B C 1
ATOM 1499 O O . LYS B 1 52 ? 10.477 15.641 -7.742 1 98.06 52 LYS B O 1
ATOM 1504 N N . LYS B 1 53 ? 9.547 15.586 -5.742 1 97.56 53 LYS B N 1
ATOM 1505 C CA . LYS B 1 53 ? 9.477 17.047 -5.637 1 97.56 53 LYS B CA 1
ATOM 1506 C C . LYS B 1 53 ? 10.875 17.656 -5.602 1 97.56 53 LYS B C 1
ATOM 1508 O O . LYS B 1 53 ? 11.109 18.719 -6.184 1 97.56 53 LYS B O 1
ATOM 1513 N N . ALA B 1 54 ? 11.742 17 -4.914 1 97.19 54 ALA B N 1
ATOM 1514 C CA . ALA B 1 54 ? 13.125 17.469 -4.871 1 97.19 54 ALA B CA 1
ATOM 1515 C C . ALA B 1 54 ? 13.75 17.469 -6.262 1 97.19 54 ALA B C 1
ATOM 1517 O O . ALA B 1 54 ? 14.422 18.422 -6.656 1 97.19 54 ALA B O 1
ATOM 1518 N N . ARG B 1 55 ? 13.562 16.453 -7.008 1 96.31 55 ARG B N 1
ATOM 1519 C CA . ARG B 1 55 ? 14.133 16.312 -8.344 1 96.31 55 ARG B CA 1
ATOM 1520 C C . ARG B 1 55 ? 13.547 17.344 -9.297 1 96.31 55 ARG B C 1
ATOM 1522 O O . ARG B 1 55 ? 14.188 17.734 -10.273 1 96.31 55 ARG B O 1
ATOM 1529 N N . ARG B 1 56 ? 12.352 17.766 -8.953 1 96.19 56 ARG B N 1
ATOM 1530 C CA . ARG B 1 56 ? 11.695 18.781 -9.766 1 96.19 56 ARG B CA 1
ATOM 1531 C C . ARG B 1 56 ? 12.055 20.188 -9.289 1 96.19 56 ARG B C 1
ATOM 1533 O O . ARG B 1 56 ? 11.539 21.172 -9.812 1 96.19 56 ARG B O 1
ATOM 1540 N N . GLY B 1 57 ? 12.789 20.25 -8.289 1 94.62 57 GLY B N 1
ATOM 1541 C CA . GLY B 1 57 ? 13.242 21.547 -7.77 1 94.62 57 GLY B CA 1
ATOM 1542 C C . GLY B 1 57 ? 12.211 22.234 -6.902 1 94.62 57 GLY B C 1
ATOM 1543 O O . GLY B 1 57 ? 12.25 23.453 -6.734 1 94.62 57 GLY B O 1
ATOM 1544 N N . GLU B 1 58 ? 11.305 21.438 -6.297 1 94.06 58 GLU B N 1
ATOM 1545 C CA . GLU B 1 58 ? 10.188 22 -5.547 1 94.06 58 GLU B CA 1
ATOM 1546 C C . GLU B 1 58 ? 10.477 22.016 -4.051 1 94.06 58 GLU B C 1
ATOM 1548 O O . GLU B 1 58 ? 9.664 22.5 -3.26 1 94.06 58 GLU B O 1
ATOM 1553 N N . LEU B 1 59 ? 11.609 21.484 -3.68 1 94.5 59 LEU B N 1
ATOM 1554 C CA . LEU B 1 59 ? 12 21.5 -2.275 1 94.5 59 LEU B CA 1
ATOM 1555 C C . LEU B 1 59 ? 13.18 22.438 -2.055 1 94.5 59 LEU B C 1
ATOM 1557 O O . LEU B 1 59 ? 14.078 22.516 -2.893 1 94.5 59 LEU B O 1
ATOM 1561 N N . THR B 1 60 ? 13.07 23.094 -0.938 1 87.25 60 THR B N 1
ATOM 1562 C CA . THR B 1 60 ? 14.195 23.938 -0.566 1 87.25 60 THR B CA 1
ATOM 1563 C C . THR B 1 60 ? 15.383 23.094 -0.111 1 87.25 60 THR B C 1
ATOM 1565 O O . THR B 1 60 ? 16.547 23.484 -0.327 1 87.25 60 THR B O 1
ATOM 1568 N N . ARG B 1 61 ? 14.961 22.047 0.566 1 89.06 61 ARG B N 1
ATOM 1569 C CA . ARG B 1 61 ? 16 21.125 1.012 1 89.06 61 ARG B CA 1
ATOM 1570 C C . ARG B 1 61 ? 16.031 19.875 0.145 1 89.06 61 ARG B C 1
ATOM 1572 O O . ARG B 1 61 ? 15.086 19.594 -0.587 1 89.06 61 ARG B O 1
ATOM 1579 N N . GLY B 1 62 ? 17.047 19.188 0.079 1 93.75 62 GLY B N 1
ATOM 1580 C CA . GLY B 1 62 ? 17.109 17.922 -0.636 1 93.75 62 GLY B CA 1
ATOM 1581 C C . GLY B 1 62 ? 16.188 16.875 -0.075 1 93.75 62 GLY B C 1
ATOM 1582 O O . GLY B 1 62 ? 15.688 17.016 1.046 1 93.75 62 GLY B O 1
ATOM 1583 N N . ALA B 1 63 ? 15.883 15.859 -0.873 1 96.88 63 ALA B N 1
ATOM 1584 C CA . ALA B 1 63 ? 14.945 14.797 -0.515 1 96.88 63 ALA B CA 1
ATOM 1585 C C . ALA B 1 63 ? 15.391 14.07 0.751 1 96.88 63 ALA B C 1
ATOM 1587 O O . ALA B 1 63 ? 14.578 13.789 1.633 1 96.88 63 ALA B O 1
ATOM 1588 N N . GLU B 1 64 ? 16.656 13.773 0.907 1 97.56 64 GLU B N 1
ATOM 1589 C CA . GLU B 1 64 ? 17.188 13.039 2.051 1 97.56 64 GLU B CA 1
ATOM 1590 C C . GLU B 1 64 ? 16.922 13.789 3.357 1 97.56 64 GLU B C 1
ATOM 1592 O O . GLU B 1 64 ? 16.516 13.188 4.348 1 97.56 64 GLU B O 1
ATOM 1597 N N . ILE B 1 65 ? 17.172 15.07 3.312 1 97.5 65 ILE B N 1
ATOM 1598 C CA . ILE B 1 65 ? 16.984 15.891 4.504 1 97.5 65 ILE B CA 1
ATOM 1599 C C . ILE B 1 65 ? 15.492 15.969 4.84 1 97.5 65 ILE B C 1
ATOM 1601 O O . ILE B 1 65 ? 15.102 15.828 6 1 97.5 65 ILE B O 1
ATOM 1605 N N . ALA B 1 66 ? 14.656 16.172 3.811 1 97.94 66 ALA B N 1
ATOM 1606 C CA . ALA B 1 66 ? 13.219 16.266 4.02 1 97.94 66 ALA B CA 1
ATOM 1607 C C . ALA B 1 66 ? 12.664 14.977 4.605 1 97.94 66 ALA B C 1
ATOM 1609 O O . ALA B 1 66 ? 11.836 15.008 5.523 1 97.94 66 ALA B O 1
ATOM 1610 N N . VAL B 1 67 ? 13.109 13.875 4.121 1 98.75 67 VAL B N 1
ATOM 1611 C CA . VAL B 1 67 ? 12.641 12.57 4.578 1 98.75 67 VAL B CA 1
ATOM 1612 C C . VAL B 1 67 ? 13.117 12.32 6.004 1 98.75 67 VAL B C 1
ATOM 1614 O O . VAL B 1 67 ? 12.367 11.812 6.84 1 98.75 67 VAL B O 1
ATOM 1617 N N . LEU B 1 68 ? 14.344 12.672 6.293 1 98.19 68 LEU B N 1
ATOM 1618 C CA . LEU B 1 68 ? 14.875 12.523 7.645 1 98.19 68 LEU B CA 1
ATOM 1619 C C . LEU B 1 68 ? 14.07 13.352 8.641 1 98.19 68 LEU B C 1
ATOM 1621 O O . LEU B 1 68 ? 13.766 12.891 9.742 1 98.19 68 LEU B O 1
ATOM 1625 N N . LEU B 1 69 ? 13.781 14.578 8.266 1 98 69 LEU B N 1
ATOM 1626 C CA . LEU B 1 69 ? 12.984 15.453 9.125 1 98 69 LEU B CA 1
ATOM 1627 C C . LEU B 1 69 ? 11.602 14.859 9.367 1 98 69 LEU B C 1
ATOM 1629 O O . LEU B 1 69 ? 11.102 14.898 10.492 1 98 69 LEU B O 1
ATOM 1633 N N . MET B 1 70 ? 11.008 14.312 8.328 1 98.75 70 MET B N 1
ATOM 1634 C CA . MET B 1 70 ? 9.703 13.68 8.461 1 98.75 70 MET B CA 1
ATOM 1635 C C . MET B 1 70 ? 9.758 12.516 9.453 1 98.75 70 MET B C 1
ATOM 1637 O O . MET B 1 70 ? 8.969 12.469 10.398 1 98.75 70 MET B O 1
ATOM 1641 N N . LEU B 1 71 ? 10.688 11.633 9.266 1 98.75 71 LEU B N 1
ATOM 1642 C CA . LEU B 1 71 ? 10.797 10.445 10.109 1 98.75 71 LEU B CA 1
ATOM 1643 C C . LEU B 1 71 ? 11.047 10.836 11.562 1 98.75 71 LEU B C 1
ATOM 1645 O O . LEU B 1 71 ? 10.469 10.242 12.477 1 98.75 71 LEU B O 1
ATOM 1649 N N . ARG B 1 72 ? 11.867 11.836 11.766 1 98.62 72 ARG B N 1
ATOM 1650 C CA . ARG B 1 72 ? 12.188 12.289 13.117 1 98.62 72 ARG B CA 1
ATOM 1651 C C . ARG B 1 72 ? 10.969 12.922 13.789 1 98.62 72 ARG B C 1
ATOM 1653 O O . ARG B 1 72 ? 10.695 12.664 14.961 1 98.62 72 ARG B O 1
ATOM 1660 N N . GLU B 1 73 ? 10.305 13.742 13.039 1 98.81 73 GLU B N 1
ATOM 1661 C CA . GLU B 1 73 ? 9.141 14.422 13.602 1 98.81 73 GLU B CA 1
ATOM 1662 C C . GLU B 1 73 ? 8.031 13.43 13.938 1 98.81 73 GLU B C 1
ATOM 1664 O O . GLU B 1 73 ? 7.422 13.516 15.008 1 98.81 73 GLU B O 1
ATOM 1669 N N . LEU B 1 74 ? 7.762 12.477 13.07 1 98.75 74 LEU B N 1
ATOM 1670 C CA . LEU B 1 74 ? 6.73 11.484 13.328 1 98.75 74 LEU B CA 1
ATOM 1671 C C . LEU B 1 74 ? 7.094 10.625 14.539 1 98.75 74 LEU B C 1
ATOM 1673 O O . LEU B 1 74 ? 6.23 10.305 15.359 1 98.75 74 LEU B O 1
ATOM 1677 N N . LYS B 1 75 ? 8.336 10.266 14.625 1 98.5 75 LYS B N 1
ATOM 1678 C CA . LYS B 1 75 ? 8.805 9.5 15.773 1 98.5 75 LYS B CA 1
ATOM 1679 C C . LYS B 1 75 ? 8.602 10.281 17.078 1 98.5 75 LYS B C 1
ATOM 1681 O O . LYS B 1 75 ? 8.156 9.727 18.078 1 98.5 75 LYS B O 1
ATOM 1686 N N . THR B 1 76 ? 8.969 11.555 17.047 1 98.62 76 THR B N 1
ATOM 1687 C CA . THR B 1 76 ? 8.828 12.406 18.234 1 98.62 76 THR B CA 1
ATOM 1688 C C . THR B 1 76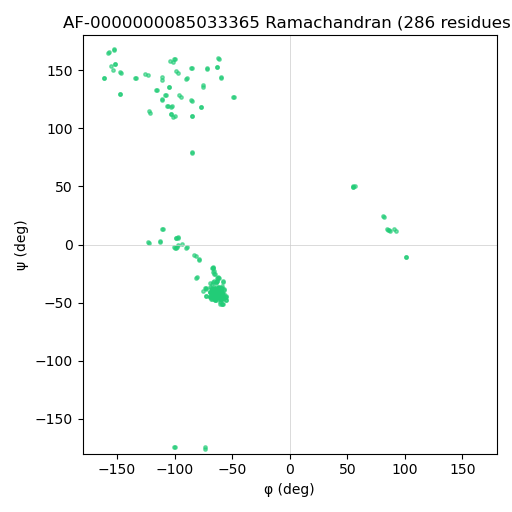 ? 7.371 12.5 18.656 1 98.62 76 THR B C 1
ATOM 1690 O O . THR B 1 76 ? 7.051 12.297 19.828 1 98.62 76 THR B O 1
ATOM 1693 N N . LEU B 1 77 ? 6.488 12.758 17.734 1 98.81 77 LEU B N 1
ATOM 1694 C CA . LEU B 1 77 ? 5.078 12.922 18.062 1 98.81 77 LEU B CA 1
ATOM 1695 C C . LEU B 1 77 ? 4.461 11.602 18.5 1 98.81 77 LEU B C 1
ATOM 1697 O O . LEU B 1 77 ? 3.566 11.586 19.359 1 98.81 77 LEU B O 1
ATOM 1701 N N . THR B 1 78 ? 4.926 10.477 17.938 1 98.69 78 THR B N 1
ATOM 1702 C CA . THR B 1 78 ? 4.473 9.164 18.391 1 98.69 78 THR B CA 1
ATOM 1703 C C . THR B 1 78 ? 4.871 8.922 19.844 1 98.69 78 THR B C 1
ATOM 1705 O O . THR B 1 78 ? 4.082 8.398 20.625 1 98.69 78 THR B O 1
ATOM 1708 N N . ARG B 1 79 ? 6.062 9.312 20.203 1 98.19 79 ARG B N 1
ATOM 1709 C CA . ARG B 1 79 ? 6.559 9.148 21.578 1 98.19 79 ARG B CA 1
ATOM 1710 C C . ARG B 1 79 ? 5.762 10 22.547 1 98.19 79 ARG B C 1
ATOM 1712 O O . ARG B 1 79 ? 5.547 9.594 23.703 1 98.19 79 ARG B O 1
ATOM 1719 N N . LEU B 1 80 ? 5.324 11.094 22.031 1 97.94 80 LEU B N 1
ATOM 1720 C CA . LEU B 1 80 ? 4.547 12.008 22.859 1 97.94 80 LEU B CA 1
ATOM 1721 C C . LEU B 1 80 ? 3.105 11.523 23 1 97.94 80 LEU B C 1
ATOM 1723 O O . LEU B 1 80 ? 2.346 12.039 23.828 1 97.94 80 LEU B O 1
ATOM 1727 N N . GLY B 1 81 ? 2.711 10.562 22.188 1 98.06 81 GLY B N 1
ATOM 1728 C CA . GLY B 1 81 ? 1.356 10.031 22.219 1 98.06 81 GLY B CA 1
ATOM 1729 C C . GLY B 1 81 ? 0.375 10.836 21.406 1 98.06 81 GLY B C 1
ATOM 1730 O O . GLY B 1 81 ? -0.839 10.648 21.5 1 98.06 81 GLY B O 1
ATOM 1731 N N . ASN B 1 82 ? 0.928 11.75 20.547 1 98.5 82 ASN B N 1
ATOM 1732 C CA . ASN B 1 82 ? 0.074 12.656 19.781 1 98.5 82 ASN B CA 1
ATOM 1733 C C . ASN B 1 82 ? 0.094 12.328 18.297 1 98.5 82 ASN B C 1
ATOM 1735 O O . ASN B 1 82 ? -0.322 13.141 17.469 1 98.5 82 ASN B O 1
ATOM 1739 N N . PHE B 1 83 ? 0.631 11.148 17.953 1 98.75 83 PHE B N 1
ATOM 1740 C CA . PHE B 1 83 ? 0.649 10.648 16.594 1 98.75 83 PHE B CA 1
ATOM 1741 C C . PHE B 1 83 ? 0.555 9.133 16.562 1 98.75 83 PHE B C 1
ATOM 1743 O O . PHE B 1 83 ? 1.296 8.445 17.266 1 98.75 83 PHE B O 1
ATOM 1750 N N . ALA B 1 84 ? -0.346 8.617 15.781 1 98.69 84 ALA B N 1
ATOM 1751 C CA . ALA B 1 84 ? -0.512 7.172 15.648 1 98.69 84 ALA B CA 1
ATOM 1752 C C . ALA B 1 84 ? -0.198 6.715 14.227 1 98.69 84 ALA B C 1
ATOM 1754 O O . ALA B 1 84 ? -0.64 7.336 13.258 1 98.69 84 ALA B O 1
ATOM 1755 N N . ILE B 1 85 ? 0.58 5.676 14.102 1 98.75 85 ILE B N 1
ATOM 1756 C CA . ILE B 1 85 ? 0.871 5.047 12.82 1 98.75 85 ILE B CA 1
ATOM 1757 C C . ILE B 1 85 ? 0.065 3.758 12.68 1 98.75 85 ILE B C 1
ATOM 1759 O O . ILE B 1 85 ? 0.249 2.818 13.461 1 98.75 85 ILE B O 1
ATOM 1763 N N . VAL B 1 86 ? -0.853 3.756 11.781 1 98.81 86 VAL B N 1
ATOM 1764 C CA . VAL B 1 86 ? -1.711 2.596 11.562 1 98.81 86 VAL B CA 1
ATOM 1765 C C . VAL B 1 86 ? -0.949 1.53 10.781 1 98.81 86 VAL B C 1
ATOM 1767 O O . VAL B 1 86 ? -0.493 1.781 9.664 1 98.81 86 VAL B O 1
ATOM 1770 N N . PRO B 1 87 ? -0.751 0.368 11.352 1 98.69 87 PRO B N 1
ATOM 1771 C CA . PRO B 1 87 ? -0.066 -0.692 10.609 1 98.69 87 PRO B CA 1
ATOM 1772 C C . PRO B 1 87 ? -0.927 -1.283 9.492 1 98.69 87 PRO B C 1
ATOM 1774 O O . PRO B 1 87 ? -2.156 -1.174 9.531 1 98.69 87 PRO B O 1
ATOM 1777 N N . LEU B 1 88 ? -0.236 -1.776 8.461 1 98.56 88 LEU B N 1
ATOM 1778 C CA . LEU B 1 88 ? -0.933 -2.615 7.488 1 98.56 88 LEU B CA 1
ATOM 1779 C C . LEU B 1 88 ? -0.981 -4.066 7.961 1 98.56 88 LEU B C 1
ATOM 1781 O O . LEU B 1 88 ? -0.215 -4.906 7.484 1 98.56 88 LEU B O 1
ATOM 1785 N N . GLY B 1 89 ? -1.905 -4.344 8.883 1 97.75 89 GLY B N 1
ATOM 1786 C CA . GLY B 1 89 ? -2.145 -5.688 9.383 1 97.75 89 GLY B CA 1
ATOM 1787 C C . GLY B 1 89 ? -3.342 -6.359 8.742 1 97.75 89 GLY B C 1
ATOM 1788 O O . GLY B 1 89 ? -3.908 -5.844 7.777 1 97.75 89 GLY B O 1
ATOM 1789 N N . GLY B 1 90 ? -3.666 -7.547 9.266 1 97.44 90 GLY B N 1
ATOM 1790 C CA . GLY B 1 90 ? -4.73 -8.352 8.688 1 97.44 90 GLY B CA 1
ATOM 1791 C C . GLY B 1 90 ? -6.066 -7.645 8.648 1 97.44 90 GLY B C 1
ATOM 1792 O O . GLY B 1 90 ? -6.785 -7.711 7.652 1 97.44 90 GLY B O 1
ATOM 1793 N N . ALA B 1 91 ? -6.406 -6.957 9.75 1 98.12 91 ALA B N 1
ATOM 1794 C CA . ALA B 1 91 ? -7.703 -6.285 9.844 1 98.12 91 ALA B CA 1
ATOM 1795 C C . ALA B 1 91 ? -7.809 -5.156 8.828 1 98.12 91 ALA B C 1
ATOM 1797 O O . ALA B 1 91 ? -8.82 -5.023 8.133 1 98.12 91 ALA B O 1
ATOM 1798 N N . VAL B 1 92 ? -6.805 -4.312 8.734 1 98.81 92 VAL B N 1
ATOM 1799 C CA . VAL B 1 92 ? -6.801 -3.186 7.805 1 98.81 92 VAL B CA 1
ATOM 1800 C C . VAL B 1 92 ? -6.77 -3.701 6.367 1 98.81 92 VAL B C 1
ATOM 1802 O O . VAL B 1 92 ? -7.445 -3.156 5.488 1 98.81 92 VAL B O 1
ATOM 1805 N N . LEU B 1 93 ? -5.98 -4.75 6.094 1 98.81 93 LEU B N 1
ATOM 1806 C CA . LEU B 1 93 ? -5.934 -5.355 4.766 1 98.81 93 LEU B CA 1
ATOM 1807 C C . LEU B 1 93 ? -7.316 -5.828 4.336 1 98.81 93 LEU B C 1
ATOM 1809 O O . LEU B 1 93 ? -7.773 -5.504 3.234 1 98.81 93 LEU B O 1
ATOM 1813 N N . ARG B 1 94 ? -7.988 -6.586 5.164 1 98.56 94 ARG B N 1
ATOM 1814 C CA . ARG B 1 94 ? -9.289 -7.148 4.824 1 98.56 94 ARG B CA 1
ATOM 1815 C C . ARG B 1 94 ? -10.312 -6.051 4.559 1 98.56 94 ARG B C 1
ATOM 1817 O O . ARG B 1 94 ? -11.078 -6.125 3.594 1 98.56 94 ARG B O 1
ATOM 1824 N N . ARG B 1 95 ? -10.336 -5.059 5.422 1 98.75 95 ARG B N 1
ATOM 1825 C CA . ARG B 1 95 ? -11.25 -3.941 5.223 1 98.75 95 ARG B CA 1
ATOM 1826 C C . ARG B 1 95 ? -10.93 -3.193 3.934 1 98.75 95 ARG B C 1
ATOM 1828 O O . ARG B 1 95 ? -11.836 -2.777 3.207 1 98.75 95 ARG B O 1
ATOM 1835 N N . SER B 1 96 ? -9.641 -2.943 3.664 1 98.94 96 SER B N 1
ATOM 1836 C CA . SER B 1 96 ? -9.219 -2.262 2.443 1 98.94 96 SER B CA 1
ATOM 1837 C C . SER B 1 96 ? -9.672 -3.023 1.202 1 98.94 96 SER B C 1
ATOM 1839 O O . SER B 1 96 ? -10.125 -2.42 0.227 1 98.94 96 SER B O 1
ATOM 1841 N N . ILE B 1 97 ? -9.516 -4.375 1.223 1 98.88 97 ILE B N 1
ATOM 1842 C CA . ILE B 1 97 ? -9.938 -5.199 0.095 1 98.88 97 ILE B CA 1
ATOM 1843 C C . ILE B 1 97 ? -11.445 -5.082 -0.096 1 98.88 97 ILE B C 1
ATOM 1845 O O . ILE B 1 97 ? -11.93 -4.926 -1.222 1 98.88 97 ILE B O 1
ATOM 1849 N N . THR B 1 98 ? -12.195 -5.09 1.008 1 98.75 98 THR B N 1
ATOM 1850 C CA . THR B 1 98 ? -13.641 -4.934 0.95 1 98.75 98 THR B CA 1
ATOM 1851 C C . THR B 1 98 ? -14.016 -3.602 0.303 1 98.75 98 THR B C 1
ATOM 1853 O O . THR B 1 98 ? -14.883 -3.551 -0.571 1 98.75 98 THR B O 1
ATOM 1856 N N . LEU B 1 99 ? -13.422 -2.557 0.681 1 98.75 99 LEU B N 1
ATOM 1857 C CA . LEU B 1 99 ? -13.703 -1.221 0.165 1 98.75 99 LEU B CA 1
ATOM 1858 C C . LEU B 1 99 ? -13.289 -1.106 -1.299 1 98.75 99 LEU B C 1
ATOM 1860 O O . LEU B 1 99 ? -13.938 -0.412 -2.08 1 98.75 99 LEU B O 1
ATOM 1864 N N . THR B 1 100 ? -12.117 -1.739 -1.675 1 98.69 100 THR B N 1
ATOM 1865 C CA . THR B 1 100 ? -11.656 -1.782 -3.059 1 98.69 100 THR B CA 1
ATOM 1866 C C . THR B 1 100 ? -12.734 -2.363 -3.969 1 98.69 100 THR B C 1
ATOM 1868 O O . THR B 1 100 ? -13.055 -1.784 -5.008 1 98.69 100 THR B O 1
ATOM 1871 N N . LEU B 1 101 ? -13.289 -3.445 -3.562 1 98.25 101 LEU B N 1
ATOM 1872 C CA . LEU B 1 101 ? -14.289 -4.137 -4.375 1 98.25 101 LEU B CA 1
ATOM 1873 C C . LEU B 1 101 ? -15.609 -3.377 -4.379 1 98.25 101 LEU B C 1
ATOM 1875 O O . LEU B 1 101 ? -16.281 -3.295 -5.41 1 98.25 101 LEU B O 1
ATOM 1879 N N . ARG B 1 102 ? -15.922 -2.828 -3.223 1 97.38 102 ARG B N 1
ATOM 1880 C CA . ARG B 1 102 ? -17.203 -2.148 -3.064 1 97.38 102 ARG B CA 1
ATOM 1881 C C . ARG B 1 102 ? -17.25 -0.854 -3.873 1 97.38 102 ARG B C 1
ATOM 1883 O O . ARG B 1 102 ? -18.25 -0.54 -4.504 1 97.38 102 ARG B O 1
ATOM 1890 N N . HIS B 1 103 ? -16.141 -0.07 -3.891 1 97.44 103 HIS B N 1
ATOM 1891 C CA . HIS B 1 103 ? -16.156 1.264 -4.48 1 97.44 103 HIS B CA 1
ATOM 1892 C C . HIS B 1 103 ? -15.281 1.314 -5.734 1 97.44 103 HIS B C 1
ATOM 1894 O O . HIS B 1 103 ? -15.102 2.381 -6.324 1 97.44 103 HIS B O 1
ATOM 1900 N N . HIS B 1 104 ? -14.711 0.156 -6.133 1 97.38 104 HIS B N 1
ATOM 1901 C CA . HIS B 1 104 ? -13.828 0.088 -7.297 1 97.38 104 HIS B CA 1
ATOM 1902 C C . HIS B 1 104 ? -12.672 1.073 -7.172 1 97.38 104 HIS B C 1
ATOM 1904 O O . HIS B 1 104 ? -12.406 1.847 -8.094 1 97.38 104 HIS B O 1
ATOM 1910 N N . LEU B 1 105 ? -12.031 1.013 -5.98 1 98 105 LEU B N 1
ATOM 1911 C CA . LEU B 1 105 ? -10.906 1.887 -5.672 1 98 105 LEU B CA 1
ATOM 1912 C C . LEU B 1 105 ? -9.578 1.173 -5.918 1 98 105 LEU B C 1
ATOM 1914 O O . LEU B 1 105 ? -9.492 -0.048 -5.77 1 98 105 LEU B O 1
ATOM 1918 N N . TYR B 1 106 ? -8.609 1.945 -6.309 1 97.81 106 TYR B N 1
ATOM 1919 C CA . TYR B 1 106 ? -7.258 1.418 -6.176 1 97.81 106 TYR B CA 1
ATOM 1920 C C . TYR B 1 106 ? -6.945 1.084 -4.719 1 97.81 106 TYR B C 1
ATOM 1922 O O . TYR B 1 106 ? -7.355 1.808 -3.809 1 97.81 106 TYR B O 1
ATOM 1930 N N . PHE B 1 107 ? -6.234 0.078 -4.477 1 98.69 107 PHE B N 1
ATOM 1931 C CA . PHE B 1 107 ? -5.996 -0.453 -3.141 1 98.69 107 PHE B CA 1
ATOM 1932 C C . PHE B 1 107 ? -5.422 0.623 -2.225 1 98.69 107 PHE B C 1
ATOM 1934 O O . PHE B 1 107 ? -5.844 0.754 -1.073 1 98.69 107 PHE B O 1
ATOM 1941 N N . ALA B 1 108 ? -4.414 1.407 -2.705 1 98.25 108 ALA B N 1
ATOM 1942 C CA . ALA B 1 108 ? -3.777 2.439 -1.889 1 98.25 108 ALA B CA 1
ATOM 1943 C C . ALA B 1 108 ? -4.809 3.438 -1.369 1 98.25 108 ALA B C 1
ATOM 1945 O O . ALA B 1 108 ? -4.699 3.92 -0.239 1 98.25 108 ALA B O 1
ATOM 1946 N N . ASP B 1 109 ? -5.801 3.795 -2.188 1 98.5 109 ASP B N 1
ATOM 1947 C CA . ASP B 1 109 ? -6.871 4.695 -1.769 1 98.5 109 ASP B CA 1
ATOM 1948 C C . ASP B 1 109 ? -7.777 4.031 -0.733 1 98.5 109 ASP B C 1
ATOM 1950 O O . ASP B 1 109 ? -8.148 4.652 0.263 1 98.5 109 ASP B O 1
ATOM 1954 N N . ALA B 1 110 ? -8.164 2.768 -0.958 1 98.88 110 ALA B N 1
ATOM 1955 C CA . ALA B 1 110 ? -8.977 2.012 -0.004 1 98.88 110 ALA B CA 1
ATOM 1956 C C . ALA B 1 110 ? -8.266 1.896 1.344 1 98.88 110 ALA B C 1
ATOM 1958 O O . ALA B 1 110 ? -8.914 1.91 2.395 1 98.88 110 ALA B O 1
ATOM 1959 N N . LEU B 1 111 ? -7.004 1.738 1.274 1 98.88 111 LEU B N 1
ATOM 1960 C CA . LEU B 1 111 ? -6.18 1.619 2.471 1 98.88 111 LEU B CA 1
ATOM 1961 C C . LEU B 1 111 ? -6.297 2.867 3.34 1 98.88 111 LEU B C 1
ATOM 1963 O O . LEU B 1 111 ? -6.301 2.775 4.57 1 98.88 111 LEU B O 1
ATOM 1967 N N . GLN B 1 112 ? -6.363 4.094 2.727 1 98.94 112 GLN B N 1
ATOM 1968 C CA . GLN B 1 112 ? -6.539 5.324 3.494 1 98.94 112 GLN B CA 1
ATOM 1969 C C . GLN B 1 112 ? -7.852 5.309 4.27 1 98.94 112 GLN B C 1
ATOM 1971 O O . GLN B 1 112 ? -7.879 5.629 5.461 1 98.94 112 GLN B O 1
ATOM 1976 N N . ILE B 1 113 ? -8.891 4.887 3.615 1 98.94 113 ILE B N 1
ATOM 1977 C CA . ILE B 1 113 ? -10.211 4.848 4.223 1 98.94 113 ILE B CA 1
ATOM 1978 C C . ILE B 1 113 ? -10.25 3.787 5.32 1 98.94 113 ILE B C 1
ATOM 1980 O O . ILE B 1 113 ? -10.711 4.051 6.434 1 98.94 113 ILE B O 1
ATOM 1984 N N . ALA B 1 114 ? -9.742 2.592 5.027 1 98.94 114 ALA B N 1
ATOM 1985 C CA . ALA B 1 114 ? -9.711 1.498 5.996 1 98.94 114 ALA B CA 1
ATOM 1986 C C . ALA B 1 114 ? -8.906 1.881 7.234 1 98.94 114 ALA B C 1
ATOM 1988 O O . ALA B 1 114 ? -9.281 1.535 8.359 1 98.94 114 ALA B O 1
ATOM 1989 N N . SER B 1 115 ? -7.781 2.551 7.016 1 98.94 115 SER B N 1
ATOM 1990 C CA . SER B 1 115 ? -6.934 2.975 8.125 1 98.94 115 SER B CA 1
ATOM 1991 C C . SER B 1 115 ? -7.648 3.998 9 1 98.94 115 SER B C 1
ATOM 1993 O O . SER B 1 115 ? -7.582 3.922 10.234 1 98.94 115 SER B O 1
ATOM 1995 N N . CYS B 1 116 ? -8.266 4.965 8.344 1 98.88 116 CYS B N 1
ATOM 1996 C CA . CYS B 1 116 ? -9.031 5.969 9.07 1 98.88 116 CYS B CA 1
ATOM 1997 C C . CYS B 1 116 ? -10.141 5.316 9.891 1 98.88 116 CYS B C 1
ATOM 1999 O O . CYS B 1 116 ? -10.32 5.641 11.062 1 98.88 116 CYS B O 1
ATOM 2001 N N . LEU B 1 117 ? -10.867 4.383 9.352 1 98.75 117 LEU B N 1
ATOM 2002 C CA . LEU B 1 117 ? -11.93 3.662 10.047 1 98.75 117 LEU B CA 1
ATOM 2003 C C . LEU B 1 117 ? -11.375 2.842 11.203 1 98.75 117 LEU B C 1
ATOM 2005 O O . LEU B 1 117 ? -12 2.746 12.258 1 98.75 117 LEU B O 1
ATOM 2009 N N . HIS B 1 118 ? -10.242 2.238 10.961 1 98.5 118 HIS B N 1
ATOM 2010 C CA . HIS B 1 118 ? -9.617 1.372 11.961 1 98.5 118 HIS B CA 1
ATOM 2011 C C . HIS B 1 118 ? -9.336 2.131 13.25 1 98.5 118 HIS B C 1
ATOM 2013 O O . HIS B 1 118 ? -9.508 1.587 14.344 1 98.5 118 HIS B O 1
ATOM 2019 N N . VAL B 1 119 ? -8.93 3.402 13.094 1 98.12 119 VAL B N 1
ATOM 2020 C CA . VAL B 1 119 ? -8.57 4.172 14.281 1 98.12 119 VAL B CA 1
ATOM 2021 C C . VAL B 1 119 ? -9.742 5.055 14.695 1 98.12 119 VAL B C 1
ATOM 2023 O O . VAL B 1 119 ? -9.617 5.883 15.602 1 98.12 119 VAL B O 1
ATOM 2026 N N . LYS B 1 120 ? -10.883 4.922 14.031 1 97.81 120 LYS B N 1
ATOM 2027 C CA . LYS B 1 120 ? -12.078 5.715 14.297 1 97.81 120 LYS B CA 1
ATOM 2028 C C . LYS B 1 120 ? -11.781 7.207 14.211 1 97.81 120 LYS B C 1
ATOM 2030 O O . LYS B 1 120 ? -12.102 7.961 15.133 1 97.81 120 LYS B O 1
ATOM 2035 N N . CYS B 1 121 ? -11.125 7.555 13.078 1 98.19 121 CYS B N 1
ATOM 2036 C CA . CYS B 1 121 ? -10.703 8.945 12.938 1 98.19 121 CYS B CA 1
ATOM 2037 C C . CYS B 1 121 ? -11.914 9.875 12.906 1 98.19 121 CYS B C 1
ATOM 2039 O O . CYS B 1 121 ? -13.008 9.469 12.523 1 98.19 121 CYS B O 1
ATOM 2041 N N . GLY B 1 122 ? -11.703 11.102 13.328 1 98.06 122 GLY B N 1
ATOM 2042 C CA . GLY B 1 122 ? -12.734 12.125 13.266 1 98.06 122 GLY B CA 1
ATOM 2043 C C . GLY B 1 122 ? -12.859 12.766 11.891 1 98.06 122 GLY B C 1
ATOM 2044 O O . GLY B 1 122 ? -13.93 13.234 11.516 1 98.06 122 GLY B O 1
ATOM 2045 N N . ALA B 1 123 ? -11.758 12.789 11.164 1 98.75 123 ALA B N 1
ATOM 2046 C CA . ALA B 1 123 ? -11.727 13.383 9.836 1 98.75 123 ALA B CA 1
ATOM 2047 C C . ALA B 1 123 ? -10.523 12.883 9.039 1 98.75 123 ALA B C 1
ATOM 2049 O O . ALA B 1 123 ? -9.445 12.672 9.594 1 98.75 123 ALA B O 1
ATOM 2050 N N . LEU B 1 124 ? -10.719 12.703 7.793 1 98.88 124 LEU B N 1
ATOM 2051 C CA . LEU B 1 124 ? -9.672 12.344 6.844 1 98.88 124 LEU B CA 1
ATOM 2052 C C . LEU B 1 124 ? -9.242 13.555 6.023 1 98.88 124 LEU B C 1
ATOM 2054 O O . LEU B 1 124 ? -10.07 14.172 5.34 1 98.88 124 LEU B O 1
ATOM 2058 N N . TYR B 1 125 ? -7.996 13.93 6.148 1 98.94 125 TYR B N 1
ATOM 2059 C CA . TYR B 1 125 ? -7.438 15.039 5.379 1 98.94 125 TYR B CA 1
ATOM 2060 C C . TYR B 1 125 ? -6.75 14.531 4.117 1 98.94 125 TYR B C 1
ATOM 2062 O O . TYR B 1 125 ? -5.887 13.656 4.184 1 98.94 125 TYR B O 1
ATOM 2070 N N . THR B 1 126 ? -7.117 15.078 2.969 1 98.81 126 THR B N 1
ATOM 2071 C CA . THR B 1 126 ? -6.59 14.633 1.682 1 98.81 126 THR B CA 1
ATOM 2072 C C . THR B 1 126 ? -6.645 15.766 0.659 1 98.81 126 THR B C 1
ATOM 2074 O O . THR B 1 126 ? -7.422 16.703 0.812 1 98.81 126 THR B O 1
ATOM 2077 N N . ALA B 1 127 ? -5.727 15.766 -0.298 1 98.38 127 ALA B N 1
ATOM 2078 C CA . ALA B 1 127 ? -5.793 16.688 -1.427 1 98.38 127 ALA B CA 1
ATOM 2079 C C . ALA B 1 127 ? -6.5 16.047 -2.619 1 98.38 127 ALA B C 1
ATOM 2081 O O . ALA B 1 127 ? -6.605 16.672 -3.686 1 98.38 127 ALA B O 1
ATOM 2082 N N . ASP B 1 128 ? -6.949 14.812 -2.467 1 97.81 128 ASP B N 1
ATOM 2083 C CA . ASP B 1 128 ? -7.574 14.047 -3.541 1 97.81 128 ASP B CA 1
ATOM 2084 C C . ASP B 1 128 ? -9.094 14.039 -3.402 1 97.81 128 ASP B C 1
ATOM 2086 O O . ASP B 1 128 ? -9.648 13.305 -2.582 1 97.81 128 ASP B O 1
ATOM 2090 N N . ALA B 1 129 ? -9.711 14.719 -4.297 1 97.94 129 ALA B N 1
ATOM 2091 C CA . ALA B 1 129 ? -11.164 14.898 -4.234 1 97.94 129 ALA B CA 1
ATOM 2092 C C . ALA B 1 129 ? -11.883 13.562 -4.414 1 97.94 129 ALA B C 1
ATOM 2094 O O . ALA B 1 129 ? -12.938 13.336 -3.814 1 97.94 129 ALA B O 1
ATOM 2095 N N . GLU B 1 130 ? -11.406 12.688 -5.242 1 97.62 130 GLU B N 1
ATOM 2096 C CA . GLU B 1 130 ? -12.031 11.391 -5.469 1 97.62 130 GLU B CA 1
ATOM 2097 C C . GLU B 1 130 ? -11.93 10.5 -4.23 1 97.62 130 GLU B C 1
ATOM 2099 O O . GLU B 1 130 ? -12.875 9.773 -3.904 1 97.62 130 GLU B O 1
ATOM 2104 N N . LEU B 1 131 ? -10.828 10.547 -3.561 1 98.19 131 LEU B N 1
ATOM 2105 C CA . LEU B 1 131 ? -10.664 9.82 -2.305 1 98.19 131 LEU B CA 1
ATOM 2106 C C . LEU B 1 131 ? -11.625 10.352 -1.245 1 98.19 131 LEU B C 1
ATOM 2108 O O . LEU B 1 131 ? -12.227 9.578 -0.5 1 98.19 131 LEU B O 1
ATOM 2112 N N . ALA B 1 132 ? -11.703 11.711 -1.173 1 98.62 132 ALA B N 1
ATOM 2113 C CA . ALA B 1 132 ? -12.625 12.328 -0.219 1 98.62 132 ALA B CA 1
ATOM 2114 C C . ALA B 1 132 ? -14.055 11.844 -0.438 1 98.62 132 ALA B C 1
ATOM 2116 O O . ALA B 1 132 ? -14.742 11.461 0.513 1 98.62 132 ALA B O 1
ATOM 2117 N N . LYS B 1 133 ? -14.484 11.812 -1.688 1 98.31 133 LYS B N 1
ATOM 2118 C CA . LYS B 1 133 ? -15.844 11.383 -2.021 1 98.31 133 LYS B CA 1
ATOM 2119 C C . LYS B 1 133 ? -16.078 9.93 -1.618 1 98.31 133 LYS B C 1
ATOM 2121 O O . LYS B 1 133 ? -17.125 9.594 -1.065 1 98.31 133 LYS B O 1
ATOM 2126 N N . ALA B 1 134 ? -15.164 9.062 -1.913 1 98.31 134 ALA B N 1
ATOM 2127 C CA . ALA B 1 134 ? -15.273 7.652 -1.549 1 98.31 134 ALA B CA 1
ATOM 2128 C C . ALA B 1 134 ? -15.336 7.48 -0.034 1 98.31 134 ALA B C 1
ATOM 2130 O O . ALA B 1 134 ? -16.078 6.641 0.472 1 98.31 134 ALA B O 1
ATOM 2131 N N . ALA B 1 135 ? -14.523 8.227 0.67 1 98.75 135 ALA B N 1
ATOM 2132 C CA . ALA B 1 135 ? -14.508 8.164 2.131 1 98.75 135 ALA B CA 1
ATOM 2133 C C . ALA B 1 135 ? -15.844 8.602 2.711 1 98.75 135 ALA B C 1
ATOM 2135 O O . ALA B 1 135 ? -16.328 8.016 3.684 1 98.75 135 ALA B O 1
ATOM 2136 N N . GLU B 1 136 ? -16.422 9.664 2.135 1 98.69 136 GLU B N 1
ATOM 2137 C CA . GLU B 1 136 ? -17.703 10.172 2.6 1 98.69 136 GLU B CA 1
ATOM 2138 C C . GLU B 1 136 ? -18.812 9.133 2.402 1 98.69 136 GLU B C 1
ATOM 2140 O O . GLU B 1 136 ? -19.734 9.047 3.207 1 98.69 136 GLU B O 1
ATOM 2145 N N . ARG B 1 137 ? -18.703 8.312 1.394 1 98.31 137 ARG B N 1
ATOM 2146 C CA . ARG B 1 137 ? -19.672 7.23 1.167 1 98.31 137 ARG B CA 1
ATOM 2147 C C . ARG B 1 137 ? -19.562 6.176 2.264 1 98.31 137 ARG B C 1
ATOM 2149 O O . ARG B 1 137 ? -20.516 5.414 2.486 1 98.31 137 ARG B O 1
ATOM 2156 N N . GLU B 1 138 ? -18.469 6.137 2.953 1 98.44 138 GLU B N 1
ATOM 2157 C CA . GLU B 1 138 ? -18.281 5.215 4.062 1 98.44 138 GLU B CA 1
ATOM 2158 C C . GLU B 1 138 ? -18.578 5.883 5.402 1 98.44 138 GLU B C 1
ATOM 2160 O O . GLU B 1 138 ? -18.297 5.32 6.461 1 98.44 138 GLU B O 1
ATOM 2165 N N . GLY B 1 139 ? -19.062 7.121 5.379 1 98.31 139 GLY B N 1
ATOM 2166 C CA . GLY B 1 139 ? -19.516 7.812 6.578 1 98.31 139 GLY B CA 1
ATOM 2167 C C . GLY B 1 139 ? -18.422 8.641 7.234 1 98.31 139 GLY B C 1
ATOM 2168 O O . GLY B 1 139 ? -18.578 9.102 8.367 1 98.31 139 GLY B O 1
ATOM 2169 N N . LEU B 1 140 ? -17.359 8.82 6.555 1 98.75 140 LEU B N 1
ATOM 2170 C CA . LEU B 1 140 ? -16.266 9.594 7.129 1 98.75 140 LEU B CA 1
ATOM 2171 C C . LEU B 1 140 ? -16.406 11.078 6.805 1 98.75 140 LEU B C 1
ATOM 2173 O O . LEU B 1 140 ? -16.859 11.438 5.715 1 98.75 140 LEU B O 1
ATOM 2177 N N . LYS B 1 141 ? -16.047 11.969 7.738 1 98.81 141 LYS B N 1
ATOM 2178 C CA . LYS B 1 141 ? -15.828 13.375 7.434 1 98.81 141 LYS B CA 1
ATOM 2179 C C . LYS B 1 141 ? -14.5 13.578 6.711 1 98.81 141 LYS B C 1
ATOM 2181 O O . LYS B 1 141 ? -13.492 12.961 7.059 1 98.81 141 LYS B O 1
ATOM 2186 N N . THR B 1 142 ? -14.508 14.375 5.672 1 98.81 142 THR B N 1
ATOM 2187 C CA . THR B 1 142 ? -13.273 14.633 4.934 1 98.81 142 THR B CA 1
ATOM 2188 C C . THR B 1 142 ? -12.977 16.125 4.887 1 98.81 142 THR B C 1
ATOM 2190 O O . THR B 1 142 ? -13.883 16.953 4.996 1 98.81 142 THR B O 1
ATOM 2193 N N . VAL B 1 143 ? -11.75 16.484 4.91 1 98.69 143 VAL B N 1
ATOM 2194 C CA . VAL B 1 143 ? -11.266 17.859 4.703 1 98.69 143 VAL B CA 1
ATOM 2195 C C . VAL B 1 143 ? -10.312 17.891 3.508 1 98.69 143 VAL B C 1
ATOM 2197 O O . VAL B 1 143 ? -9.25 17.266 3.535 1 98.69 143 VAL B O 1
ATOM 2200 N N . GLU B 1 144 ? -10.703 18.547 2.434 1 97.75 144 GLU B N 1
ATOM 2201 C CA . GLU B 1 144 ? -9.844 18.688 1.265 1 97.75 144 GLU B CA 1
ATOM 2202 C C . GLU B 1 144 ? -8.883 19.875 1.428 1 97.75 144 GLU B C 1
ATOM 2204 O O . GLU B 1 144 ? -9.32 21 1.665 1 97.75 144 GLU B O 1
ATOM 2209 N N . ILE B 1 145 ? -7.668 19.547 1.32 1 96.5 145 ILE B N 1
ATOM 2210 C CA . ILE B 1 145 ? -6.684 20.594 1.56 1 96.5 145 ILE B CA 1
ATOM 2211 C C . ILE B 1 145 ? -5.699 20.656 0.394 1 96.5 145 ILE B C 1
ATOM 2213 O O . ILE B 1 145 ? -5.508 19.672 -0.317 1 96.5 145 ILE B O 1
#

Secondary structure (DSSP, 8-state):
-EEE-HHHHHTTTS-STTHHHHHHHHHHHHTTS--EEEEHHHHHHHHHHHHHHHHTT--SS-HHHHHHHHHHHHHHHHHHTSEEEE---HHHHHHHHHHHHHHT--HHHHHHHHHHHHTT-SEEEES-HHHHHHHHHTT--EEE-/-EEE-HHHHHTTTS-STTHHHHHHHHHHHHTTS--EEEEHHHHHHHHHHHHHHHHTT--SS-HHHHHHHHHHHHHHHHHHTSEEEE---HHHHHHHHHHHHHHT--HHHHHHHHHHHHTT-SEEEES-HHHHHHHHHTT--EEE-

Sequence (290 aa):
MIYLDTSALVKRYVEEPGSAEVDKLFESAYRGSAVLSTSIYNIGEAASALDKKARRGELTRGAEIAVLLMLRELKTLTRLGNFAIVPLGGAVLRRSITLTLRHHLYFADALQIASCLHVKCGALYTADAELAKAAEREGLKTVEIMIYLDTSALVKRYVEEPGSAEVDKLFESAYRGSAVLSTSIYNIGEAASALDKKARRGELTRGAEIAVLLMLRELKTLTRLGNFAIVPLGGAVLRRSITLTLRHHLYFADALQIASCLHVKCGALYTADAELAKAAEREGLKTVEI

Organism: Pyrobaculum neutrophilum (strain DSM 2338 / JCM 9278 / NBRC 100436 / V24Sta) (NCBI:txid444157)